Protein AF-A0A5C8DSC8-F1 (afdb_monomer_lite)

pLDDT: mean 81.97, std 7.5, range [51.56, 91.56]

Secondary structure (DSSP, 8-state):
-PPPTTSTTHHHHHHHHHHHHHHHHHHHHHHHHHHHHHHHHHHHHHHHHHHHHHHHHHHHHHHHHHHHT-HHHHHS-HHHHHHHHHHHHHHHHHHHHHHHHHHHHHHHTT-TTHHHHHHHHHHHHHHHHHHHHHHHHHHHHHHHT--S-HHHHHHHHHHHHHHHHHHHHTTTS----GGGHHHHHHHHHHH-

Structure (mmCIF, N/CA/C/O backbone):
data_AF-A0A5C8DSC8-F1
#
_entry.id   AF-A0A5C8DSC8-F1
#
loop_
_atom_site.group_PDB
_atom_site.id
_atom_site.type_symbol
_atom_site.label_atom_id
_atom_site.label_alt_id
_atom_site.label_comp_id
_atom_site.label_asym_id
_atom_site.label_entity_id
_atom_site.label_seq_id
_atom_site.pdbx_PDB_ins_code
_atom_site.Cartn_x
_atom_site.Cartn_y
_atom_site.Cartn_z
_atom_site.occupancy
_atom_site.B_iso_or_equiv
_atom_site.auth_seq_id
_atom_site.auth_comp_id
_atom_site.auth_asym_id
_atom_site.auth_atom_id
_atom_site.pdbx_PDB_model_num
ATOM 1 N N . MET A 1 1 ? -16.621 -29.099 -56.016 1.00 51.56 1 MET A N 1
ATOM 2 C CA . MET A 1 1 ? -17.802 -29.928 -56.337 1.00 51.56 1 MET A CA 1
ATOM 3 C C . MET A 1 1 ? -18.933 -29.463 -55.446 1.00 51.56 1 MET A C 1
ATOM 5 O O . MET A 1 1 ? -18.730 -29.406 -54.242 1.00 51.56 1 MET A O 1
ATOM 9 N N . ILE A 1 2 ? -20.057 -29.041 -56.023 1.00 56.62 2 ILE A N 1
ATOM 10 C CA . ILE A 1 2 ? -21.237 -28.632 -55.252 1.00 56.62 2 ILE A CA 1
ATOM 11 C C . ILE A 1 2 ? -21.986 -29.924 -54.892 1.00 56.62 2 ILE A C 1
ATOM 13 O O . ILE A 1 2 ? -22.312 -30.680 -55.809 1.00 56.62 2 ILE A O 1
ATOM 17 N N . PRO A 1 3 ? -22.192 -30.236 -53.605 1.00 58.56 3 PRO A N 1
ATOM 18 C CA . PRO A 1 3 ? -22.853 -31.473 -53.205 1.00 58.56 3 PRO A CA 1
ATOM 19 C C . PRO A 1 3 ? -24.330 -31.464 -53.632 1.00 58.56 3 PRO A C 1
ATOM 21 O O . PRO A 1 3 ? -25.005 -30.439 -53.544 1.00 58.56 3 PRO A O 1
ATOM 24 N N . ASN A 1 4 ? -24.813 -32.602 -54.143 1.00 66.75 4 ASN A N 1
ATOM 25 C CA . ASN A 1 4 ? -26.167 -32.752 -54.675 1.00 66.75 4 ASN A CA 1
ATOM 26 C C . ASN A 1 4 ? -27.189 -32.910 -53.524 1.00 66.75 4 ASN A C 1
ATOM 28 O O . ASN A 1 4 ? -27.129 -33.919 -52.817 1.00 66.75 4 ASN A O 1
ATOM 32 N N . PRO A 1 5 ? -28.143 -31.975 -53.348 1.00 65.06 5 PRO A N 1
ATOM 33 C CA . PRO A 1 5 ? -29.076 -31.970 -52.219 1.00 65.06 5 PRO A CA 1
ATOM 34 C C . PRO A 1 5 ? -30.130 -33.088 -52.254 1.00 65.06 5 PRO A C 1
ATOM 36 O O . PRO A 1 5 ? -30.857 -33.266 -51.283 1.00 65.06 5 PRO A O 1
ATOM 39 N N . THR A 1 6 ? -30.238 -33.853 -53.346 1.00 69.75 6 THR A N 1
ATOM 40 C CA . THR A 1 6 ? -31.199 -34.967 -53.455 1.00 69.75 6 THR A CA 1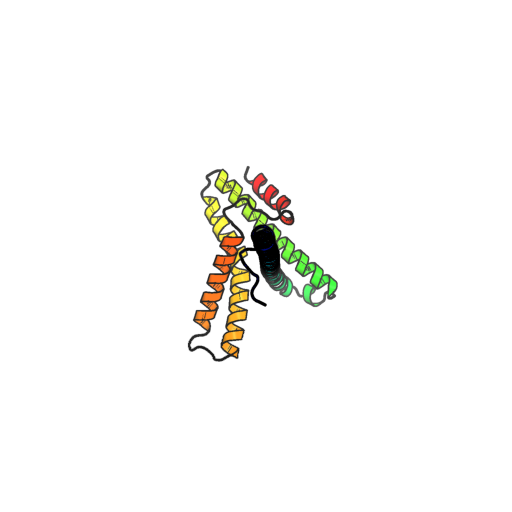
ATOM 41 C C . THR A 1 6 ? -30.668 -36.290 -52.899 1.00 69.75 6 THR A C 1
ATOM 43 O O . THR A 1 6 ? -31.359 -37.306 -52.973 1.00 69.75 6 THR A O 1
ATOM 46 N N . ARG A 1 7 ? -29.426 -36.323 -52.400 1.00 68.56 7 ARG A N 1
ATOM 47 C CA . ARG A 1 7 ? -28.817 -37.534 -51.844 1.00 68.56 7 ARG A CA 1
ATOM 48 C C . ARG A 1 7 ? -29.381 -37.769 -50.427 1.00 68.56 7 ARG A C 1
ATOM 50 O O . ARG A 1 7 ? -29.351 -36.848 -49.615 1.00 68.56 7 ARG A O 1
ATOM 57 N N . PRO A 1 8 ? -29.924 -38.956 -50.101 1.00 68.50 8 PRO A N 1
ATOM 58 C CA . PRO A 1 8 ? -30.586 -39.202 -48.813 1.00 68.50 8 PRO A CA 1
ATOM 59 C C . PRO A 1 8 ? -29.648 -39.111 -47.597 1.00 68.50 8 PRO A C 1
ATOM 61 O O . PRO A 1 8 ? -30.119 -38.981 -46.470 1.00 68.50 8 PRO A O 1
ATOM 64 N N . ASP A 1 9 ? -28.336 -39.160 -47.817 1.00 69.25 9 ASP A N 1
ATOM 65 C CA . ASP A 1 9 ? -27.275 -38.975 -46.825 1.00 69.25 9 ASP A CA 1
ATOM 66 C C . ASP A 1 9 ? -26.882 -37.499 -46.593 1.00 69.25 9 ASP A C 1
ATOM 68 O O . ASP A 1 9 ? -26.333 -37.167 -45.542 1.00 69.25 9 ASP A O 1
ATOM 72 N N . TYR A 1 10 ? -27.236 -36.602 -47.523 1.00 66.31 10 TYR A N 1
ATOM 73 C CA . TYR A 1 10 ? -26.860 -35.183 -47.519 1.00 66.31 10 TYR A CA 1
ATOM 74 C C . TYR A 1 10 ? -27.296 -34.445 -46.247 1.00 66.31 10 TYR A C 1
ATOM 76 O O . TYR A 1 10 ? -26.557 -33.617 -45.719 1.00 66.31 10 TYR A O 1
ATOM 84 N N . TYR A 1 11 ? -28.490 -34.748 -45.734 1.00 65.00 11 TYR A N 1
ATOM 85 C CA . TYR A 1 11 ? -29.024 -34.090 -44.541 1.00 65.00 11 TYR A CA 1
ATOM 86 C C . TYR A 1 11 ? -28.243 -34.452 -43.272 1.00 65.00 11 TYR A C 1
ATOM 88 O O . TYR A 1 11 ? -27.945 -33.565 -42.475 1.00 65.00 11 TYR A O 1
ATOM 96 N N . TRP A 1 12 ? -27.870 -35.723 -43.099 1.00 67.81 12 TRP A N 1
ATOM 97 C CA . TRP A 1 12 ? -27.138 -36.180 -41.910 1.00 67.81 12 TRP A CA 1
ATOM 98 C C . TRP A 1 12 ? -25.686 -35.716 -41.940 1.00 67.81 12 TRP A C 1
ATOM 100 O O . TRP A 1 12 ? -25.150 -35.326 -40.910 1.00 67.81 12 TRP A O 1
ATOM 110 N N . GLU A 1 13 ? -25.072 -35.705 -43.122 1.00 70.88 13 GLU A N 1
ATOM 111 C CA . GLU A 1 13 ? -23.696 -35.256 -43.319 1.00 70.88 13 GLU A CA 1
ATOM 112 C C . GLU A 1 13 ? -23.565 -33.745 -43.057 1.00 70.88 13 GLU A C 1
ATOM 114 O O . GLU A 1 13 ? -22.699 -33.310 -42.303 1.00 70.88 13 GLU A O 1
ATOM 119 N N . ASN A 1 14 ? -24.496 -32.931 -43.563 1.00 73.56 14 ASN A N 1
ATOM 120 C CA . ASN A 1 14 ? -24.485 -31.484 -43.332 1.00 73.56 14 ASN A CA 1
ATOM 121 C C . ASN A 1 14 ? -24.817 -31.122 -41.869 1.00 73.56 14 ASN A C 1
ATOM 123 O O . ASN A 1 14 ? -24.235 -30.198 -41.303 1.00 73.56 14 ASN A O 1
ATOM 127 N N . GLN A 1 15 ? -25.718 -31.874 -41.228 1.00 75.06 15 GLN A N 1
ATOM 128 C CA . GLN A 1 15 ? -26.028 -31.700 -39.809 1.00 75.06 15 GLN A CA 1
ATOM 129 C C . GLN A 1 15 ? -24.849 -32.102 -38.910 1.00 75.06 15 GLN A C 1
ATOM 131 O O . GLN A 1 15 ? -24.549 -31.389 -37.956 1.00 75.06 15 GLN A O 1
ATOM 136 N N . TYR A 1 16 ? -24.127 -33.167 -39.267 1.00 76.75 16 TYR A N 1
ATOM 137 C CA . TYR A 1 16 ? -22.900 -33.588 -38.593 1.00 76.75 16 TYR A CA 1
ATOM 138 C C . TYR A 1 16 ? -21.820 -32.495 -38.635 1.00 76.75 16 TYR A C 1
ATOM 140 O O . TYR A 1 16 ? -21.305 -32.109 -37.588 1.00 76.75 16 TYR A O 1
ATOM 148 N N . TYR A 1 17 ? -21.546 -31.914 -39.809 1.00 76.69 17 TYR A N 1
ATOM 149 C CA . TYR A 1 17 ? -20.572 -30.820 -39.936 1.00 76.69 17 TYR A CA 1
ATOM 150 C C . TYR A 1 17 ? -20.999 -29.543 -39.198 1.00 76.69 17 TYR A C 1
ATOM 152 O O . TYR A 1 17 ? -20.168 -28.863 -38.596 1.00 76.69 17 TYR A O 1
ATOM 160 N N . LEU A 1 18 ? -22.296 -29.216 -39.196 1.00 79.94 18 LEU A N 1
ATOM 161 C CA . LEU A 1 18 ? -22.826 -28.073 -38.445 1.00 79.94 18 LEU A CA 1
ATOM 162 C C . LEU A 1 18 ? -22.702 -28.262 -36.926 1.00 79.94 18 LEU A C 1
ATOM 164 O O . LEU A 1 18 ? -22.439 -27.291 -36.210 1.00 79.94 18 LEU A O 1
ATOM 168 N N . ASP A 1 19 ? -22.899 -29.482 -36.429 1.00 82.19 19 ASP A N 1
ATOM 169 C CA . ASP A 1 19 ? -22.775 -29.799 -35.008 1.00 82.19 19 ASP A CA 1
ATOM 170 C C . ASP A 1 19 ? -21.302 -29.884 -34.570 1.00 82.19 19 ASP A C 1
ATOM 172 O O . ASP A 1 19 ? -20.967 -29.376 -33.497 1.00 82.19 19 ASP A O 1
ATOM 176 N N . GLU A 1 20 ? -20.399 -30.395 -35.419 1.00 82.81 20 GLU A N 1
ATOM 177 C CA . GLU A 1 20 ? -18.945 -30.314 -35.207 1.00 82.81 20 GLU A CA 1
ATOM 178 C C . GLU A 1 20 ? -18.455 -28.860 -35.164 1.00 82.81 20 GLU A C 1
ATOM 180 O O . GLU A 1 20 ? -17.750 -28.477 -34.228 1.00 82.81 20 GLU A O 1
ATOM 185 N N . GLU A 1 21 ? -18.878 -28.002 -36.101 1.00 81.38 21 GLU A N 1
ATOM 186 C CA . GLU A 1 21 ? -18.506 -26.582 -36.089 1.00 81.38 21 GLU A CA 1
ATOM 187 C C . GLU A 1 21 ? -18.997 -25.859 -34.828 1.00 81.38 21 GLU A C 1
ATOM 189 O O . GLU A 1 21 ? -18.281 -25.026 -34.259 1.00 81.38 21 GLU A O 1
ATOM 194 N N . LYS A 1 22 ? -20.222 -26.148 -34.371 1.00 82.75 22 LYS A N 1
ATOM 195 C CA . LYS A 1 22 ? -20.749 -25.584 -33.119 1.00 82.75 22 LYS A CA 1
ATOM 196 C C . LYS A 1 22 ? -19.964 -26.091 -31.915 1.00 82.75 22 LYS A C 1
ATOM 198 O O . LYS A 1 22 ? -19.597 -25.281 -31.064 1.00 82.75 22 LYS A O 1
ATOM 203 N N . ALA A 1 23 ? -19.656 -27.387 -31.861 1.00 82.25 23 ALA A N 1
ATOM 204 C CA . ALA A 1 23 ? -18.853 -27.977 -30.797 1.00 82.25 23 ALA A CA 1
ATOM 205 C C . ALA A 1 23 ? -17.440 -27.370 -30.750 1.00 82.25 23 ALA A C 1
ATOM 207 O O . ALA A 1 23 ? -16.952 -27.026 -29.671 1.00 82.25 23 ALA A O 1
ATOM 208 N N . GLU A 1 24 ? -16.811 -27.141 -31.906 1.00 84.06 24 GLU A N 1
ATOM 209 C CA . GLU A 1 24 ? -15.526 -26.449 -31.998 1.00 84.06 24 GLU A CA 1
ATOM 210 C C . GLU A 1 24 ? -15.605 -24.991 -31.534 1.00 84.06 24 GLU A C 1
ATOM 212 O O . GLU A 1 24 ? -14.733 -24.532 -30.789 1.00 84.06 24 GLU A O 1
ATOM 217 N N . ARG A 1 25 ? -16.639 -24.241 -31.937 1.00 82.44 25 ARG A N 1
ATOM 218 C CA . ARG A 1 25 ? -16.833 -22.848 -31.494 1.00 82.44 25 ARG A CA 1
ATOM 219 C C . ARG A 1 25 ? -17.058 -22.774 -29.990 1.00 82.44 25 ARG A C 1
ATOM 221 O O . ARG A 1 25 ? -16.432 -21.950 -29.326 1.00 82.44 25 ARG A O 1
ATOM 228 N N . GLU A 1 26 ? -17.870 -23.666 -29.431 1.00 85.75 26 GLU A N 1
ATOM 229 C CA . GLU A 1 26 ? -18.068 -23.760 -27.987 1.00 85.75 26 GLU A CA 1
ATOM 230 C C . GLU A 1 26 ? -16.786 -24.142 -27.244 1.00 85.75 26 GLU A C 1
ATOM 232 O O . GLU A 1 26 ? -16.506 -23.588 -26.179 1.00 85.75 26 GLU A O 1
ATOM 237 N N . ALA A 1 27 ? -15.990 -25.068 -27.786 1.00 83.56 27 ALA A N 1
ATOM 238 C CA . ALA A 1 27 ? -14.705 -25.450 -27.211 1.00 83.56 27 ALA A CA 1
ATOM 239 C C . ALA A 1 27 ? -13.715 -24.274 -27.225 1.00 83.56 27 ALA A C 1
ATOM 241 O O . ALA A 1 27 ? -13.085 -23.992 -26.202 1.00 83.56 27 ALA A O 1
ATOM 242 N N . ARG A 1 28 ? -13.636 -23.525 -28.334 1.00 82.56 28 ARG A N 1
ATOM 243 C CA . ARG A 1 28 ? -12.819 -22.304 -28.450 1.00 82.56 28 ARG A CA 1
ATOM 244 C C . ARG A 1 28 ? -13.305 -21.200 -27.515 1.00 82.56 28 ARG A C 1
ATOM 246 O O . ARG A 1 28 ? -12.488 -20.549 -26.873 1.00 82.56 28 ARG A O 1
ATOM 253 N N . GLU A 1 29 ? -14.612 -21.003 -27.371 1.00 84.81 29 GLU A N 1
ATOM 254 C CA . GLU A 1 29 ? -15.162 -20.043 -26.412 1.00 84.81 29 GLU A CA 1
ATOM 255 C C . GLU A 1 29 ? -14.875 -20.431 -24.962 1.00 84.81 29 GLU A C 1
ATOM 257 O O . GLU A 1 29 ? -14.521 -19.570 -24.157 1.00 84.81 29 GLU A O 1
ATOM 262 N N . LYS A 1 30 ? -15.013 -21.714 -24.608 1.00 85.25 30 LYS A N 1
ATOM 263 C CA . LYS A 1 30 ? -14.676 -22.227 -23.272 1.00 85.25 30 LYS A CA 1
ATOM 264 C C . LYS A 1 30 ? -13.180 -22.056 -22.996 1.00 85.25 30 LYS A C 1
ATOM 266 O O . LYS A 1 30 ? -12.822 -21.586 -21.914 1.00 85.25 30 LYS A O 1
ATOM 271 N N . ALA A 1 31 ? -12.324 -22.336 -23.981 1.00 83.62 31 ALA A N 1
ATOM 272 C CA . ALA A 1 31 ? -10.887 -22.095 -23.903 1.00 83.62 31 ALA A CA 1
ATOM 273 C C . ALA A 1 31 ? -10.569 -20.599 -23.740 1.00 83.62 31 ALA A C 1
ATOM 275 O O . ALA A 1 31 ? -9.832 -20.243 -22.828 1.00 83.62 31 ALA A O 1
ATOM 276 N N . ASN A 1 32 ? -11.192 -19.713 -24.524 1.00 86.19 32 ASN A N 1
ATOM 277 C CA . ASN A 1 32 ? -11.008 -18.260 -24.435 1.00 86.19 32 ASN A CA 1
ATOM 278 C C . ASN A 1 32 ? -11.512 -17.676 -23.108 1.00 86.19 32 ASN A C 1
ATOM 280 O O . ASN A 1 32 ? -10.871 -16.807 -22.522 1.00 86.19 32 ASN A O 1
ATOM 284 N N . LYS A 1 33 ? -12.645 -18.162 -22.588 1.00 86.06 33 LYS A N 1
ATOM 285 C CA . LYS A 1 33 ? -13.164 -17.768 -21.268 1.00 86.06 33 LYS A CA 1
ATOM 286 C C . LYS A 1 33 ? -12.242 -18.259 -20.149 1.00 86.06 33 LYS A C 1
ATOM 288 O O . LYS A 1 33 ? -12.006 -17.528 -19.187 1.00 86.06 33 LYS A O 1
ATOM 293 N N . SER A 1 34 ? -11.691 -19.468 -20.274 1.00 82.00 34 SER A N 1
ATOM 294 C CA . SER A 1 34 ? -10.706 -20.010 -19.334 1.00 82.00 34 SER A CA 1
ATOM 295 C C . SER A 1 34 ? -9.396 -19.218 -19.371 1.00 82.00 34 SER A C 1
ATOM 297 O O . SER A 1 34 ? -8.948 -18.757 -18.321 1.00 82.00 34 SER A O 1
ATOM 299 N N . THR A 1 35 ? -8.818 -18.962 -20.546 1.00 85.56 35 THR A N 1
ATOM 300 C CA . THR A 1 35 ? -7.587 -18.171 -20.681 1.00 85.56 35 THR A CA 1
ATOM 301 C C . THR A 1 35 ? -7.788 -16.737 -20.203 1.00 85.56 35 THR A C 1
ATOM 303 O O . THR A 1 35 ? -6.968 -16.259 -19.426 1.00 85.56 35 THR A O 1
ATOM 306 N N . ALA A 1 36 ? -8.905 -16.082 -20.540 1.00 85.94 36 ALA A N 1
ATOM 307 C CA . ALA A 1 36 ? -9.249 -14.755 -20.023 1.00 85.94 36 ALA A CA 1
ATOM 308 C C . ALA A 1 36 ? -9.384 -14.739 -18.489 1.00 85.94 36 ALA A C 1
ATOM 310 O O . ALA A 1 36 ? -8.945 -13.804 -17.815 1.00 85.94 36 ALA A O 1
ATOM 311 N N . LYS A 1 37 ? -9.952 -15.794 -17.895 1.00 89.50 37 LYS A N 1
ATOM 312 C CA . LYS A 1 37 ? -10.017 -15.937 -16.435 1.00 89.50 37 LYS A CA 1
ATOM 313 C C . LYS A 1 37 ? -8.624 -16.102 -15.824 1.00 89.50 37 LYS A C 1
ATOM 315 O O . LYS A 1 37 ? -8.329 -15.477 -14.809 1.00 89.50 37 LYS A O 1
ATOM 320 N N . HIS A 1 38 ? -7.755 -16.903 -16.432 1.00 88.88 38 HIS A N 1
ATOM 321 C CA . HIS A 1 38 ? -6.393 -17.090 -15.937 1.00 88.88 38 HIS A CA 1
ATOM 322 C C . HIS A 1 38 ? -5.552 -15.817 -16.080 1.00 88.88 38 HIS A C 1
ATOM 324 O O . HIS A 1 38 ? -4.883 -15.427 -15.125 1.00 88.88 38 HIS A O 1
ATOM 330 N N . THR A 1 39 ? -5.625 -15.111 -17.209 1.00 89.62 39 THR A N 1
ATOM 331 C CA . THR A 1 39 ? -4.887 -13.854 -17.414 1.00 89.62 39 THR A CA 1
ATOM 332 C C . THR A 1 39 ? -5.349 -12.763 -16.452 1.00 89.62 39 THR A C 1
ATOM 334 O O . THR A 1 39 ? -4.518 -12.111 -15.821 1.00 89.62 39 THR A O 1
ATOM 337 N N . THR A 1 40 ? -6.659 -12.604 -16.252 1.00 89.94 40 THR A N 1
ATOM 338 C CA . THR A 1 40 ? -7.198 -11.643 -15.275 1.00 89.94 40 THR A CA 1
ATOM 339 C C . THR A 1 40 ? -6.802 -11.993 -13.839 1.00 89.94 40 THR A C 1
ATOM 341 O O . THR A 1 40 ? -6.462 -11.096 -13.060 1.00 89.94 40 THR A O 1
ATOM 344 N N . GLN A 1 41 ? -6.774 -13.279 -13.474 1.00 91.44 41 GLN A N 1
ATOM 345 C CA . GLN A 1 41 ? -6.275 -13.731 -12.172 1.00 91.44 41 GLN A CA 1
ATOM 346 C C . GLN A 1 41 ? -4.792 -13.396 -11.979 1.00 91.44 41 GLN A C 1
ATOM 348 O O . GLN A 1 41 ? -4.437 -12.810 -10.954 1.00 91.44 41 GLN A O 1
ATOM 353 N N . TRP A 1 42 ? -3.944 -13.706 -12.963 1.00 90.75 42 TRP A N 1
ATOM 354 C CA . TRP A 1 42 ? -2.514 -13.394 -12.929 1.00 90.75 42 TRP A CA 1
ATOM 355 C C . TRP A 1 42 ? -2.254 -11.895 -12.806 1.00 90.75 42 TRP A C 1
ATOM 357 O O . TRP A 1 42 ? -1.503 -11.475 -11.926 1.00 90.75 42 TRP A O 1
ATOM 367 N N . LEU A 1 43 ? -2.939 -11.079 -13.609 1.00 91.56 43 LEU A N 1
ATOM 368 C CA . LEU A 1 43 ? -2.832 -9.623 -13.546 1.00 91.56 43 LEU A CA 1
ATOM 369 C C . LEU A 1 43 ? -3.251 -9.089 -12.170 1.00 91.56 43 LEU A C 1
ATOM 371 O O . LEU A 1 43 ? -2.580 -8.239 -11.588 1.00 91.56 43 LEU A O 1
ATOM 375 N N . THR A 1 44 ? -4.333 -9.630 -11.606 1.00 88.00 44 THR A N 1
ATOM 376 C CA . THR A 1 44 ? -4.809 -9.241 -10.274 1.00 88.00 44 THR A CA 1
ATOM 377 C C . THR A 1 44 ? -3.806 -9.611 -9.179 1.00 88.00 44 THR A C 1
ATOM 379 O O . THR A 1 44 ? -3.615 -8.843 -8.235 1.00 88.00 44 THR A O 1
ATOM 382 N N . LEU A 1 45 ? -3.171 -10.783 -9.270 1.00 88.69 45 LEU A N 1
ATOM 383 C CA . LEU A 1 45 ? -2.132 -11.209 -8.330 1.00 88.69 45 LEU A CA 1
ATOM 384 C C . LEU A 1 45 ? -0.888 -10.327 -8.436 1.00 88.69 45 LEU A C 1
ATOM 386 O O . LEU A 1 45 ? -0.383 -9.874 -7.411 1.00 88.69 45 LEU A O 1
ATOM 390 N N . LEU A 1 46 ? -0.449 -10.025 -9.656 1.00 90.50 46 LEU A N 1
ATOM 391 C CA . LEU A 1 46 ? 0.689 -9.151 -9.913 1.00 90.50 46 LEU A CA 1
ATOM 392 C C . LEU A 1 46 ? 0.446 -7.747 -9.348 1.00 90.50 46 LEU A C 1
ATOM 394 O O . LEU A 1 46 ? 1.279 -7.233 -8.607 1.00 90.50 46 LEU A O 1
ATOM 398 N N . LEU A 1 47 ? -0.731 -7.163 -9.592 1.00 86.31 47 LEU A N 1
ATOM 399 C CA . LEU A 1 47 ? -1.107 -5.868 -9.018 1.00 86.31 47 LEU A CA 1
ATOM 400 C C . LEU A 1 47 ? -1.135 -5.891 -7.483 1.00 86.31 47 LEU A C 1
ATOM 402 O O . LEU A 1 47 ? -0.697 -4.935 -6.845 1.00 86.31 47 LEU A O 1
ATOM 406 N N . LYS A 1 48 ? -1.616 -6.979 -6.868 1.00 84.50 48 LYS A N 1
ATOM 407 C CA . LYS A 1 48 ? -1.591 -7.141 -5.403 1.00 84.50 48 LYS A CA 1
ATOM 408 C C . LYS A 1 48 ? -0.167 -7.245 -4.859 1.00 84.50 48 LYS A C 1
ATOM 410 O O . LYS A 1 48 ? 0.109 -6.659 -3.815 1.00 84.50 48 LYS A O 1
ATOM 415 N N . LEU A 1 49 ? 0.716 -7.969 -5.546 1.00 87.38 49 LEU A N 1
ATOM 416 C CA . LEU A 1 49 ? 2.125 -8.096 -5.173 1.00 87.38 49 LEU A CA 1
ATOM 417 C C . LEU A 1 49 ? 2.848 -6.755 -5.283 1.00 87.38 49 LEU A C 1
ATOM 419 O O . LEU A 1 49 ? 3.497 -6.350 -4.324 1.00 87.38 49 LEU A O 1
ATOM 423 N N . LEU A 1 50 ? 2.673 -6.037 -6.396 1.00 86.75 50 LEU A N 1
ATOM 424 C CA . LEU A 1 50 ? 3.240 -4.701 -6.582 1.00 86.75 50 LEU A CA 1
ATOM 425 C C . LEU A 1 50 ? 2.745 -3.728 -5.515 1.00 86.75 50 LEU A C 1
ATOM 427 O O . LEU A 1 50 ? 3.543 -3.010 -4.924 1.00 86.75 50 LEU A O 1
ATOM 431 N N . PHE A 1 51 ? 1.447 -3.741 -5.215 1.00 85.06 51 PHE A N 1
ATOM 432 C CA . PHE A 1 51 ? 0.888 -2.901 -4.161 1.00 85.06 51 PHE A CA 1
ATOM 433 C C . PHE A 1 51 ? 1.441 -3.264 -2.773 1.00 85.06 51 PHE A C 1
ATOM 435 O O . PHE A 1 51 ? 1.777 -2.380 -1.987 1.00 85.06 51 PHE A O 1
ATOM 442 N N . GLY A 1 52 ? 1.576 -4.558 -2.469 1.00 83.88 52 GLY A N 1
ATOM 443 C CA . GLY A 1 52 ? 2.186 -5.026 -1.224 1.00 83.88 52 GLY A CA 1
ATOM 444 C C . GLY A 1 52 ? 3.652 -4.608 -1.098 1.00 83.88 52 GLY A C 1
ATOM 445 O O . GLY A 1 52 ? 4.053 -4.099 -0.053 1.00 83.88 52 GLY A O 1
ATOM 446 N N . ALA A 1 53 ? 4.429 -4.758 -2.173 1.00 85.81 53 ALA A N 1
ATOM 447 C CA . ALA A 1 53 ? 5.815 -4.310 -2.239 1.00 85.81 53 ALA A CA 1
ATOM 448 C C . ALA A 1 53 ?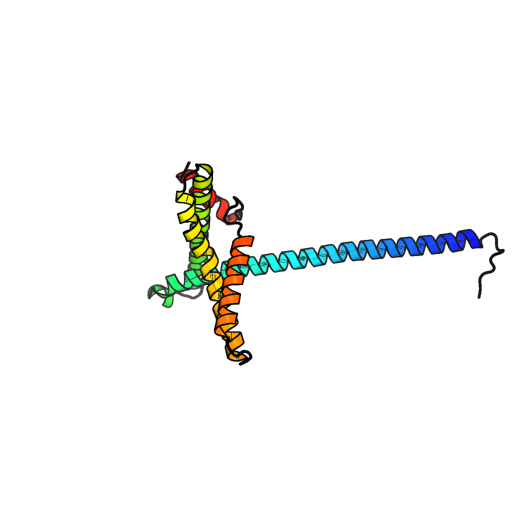 5.912 -2.791 -2.066 1.00 85.81 53 ALA A C 1
ATOM 450 O O . ALA A 1 53 ? 6.706 -2.322 -1.260 1.00 85.81 53 ALA A O 1
ATOM 451 N N . PHE A 1 54 ? 5.052 -2.025 -2.737 1.00 85.62 54 PHE A N 1
ATOM 452 C CA . PHE A 1 54 ? 4.988 -0.573 -2.610 1.00 85.62 54 PHE A CA 1
ATOM 453 C C . PHE A 1 54 ? 4.737 -0.131 -1.156 1.00 85.62 54 PHE A C 1
ATOM 455 O O . PHE A 1 54 ? 5.494 0.673 -0.609 1.00 85.62 54 PHE A O 1
ATOM 462 N N . LEU A 1 55 ? 3.764 -0.732 -0.465 1.00 83.88 55 LEU A N 1
ATOM 463 C CA . LEU A 1 55 ? 3.551 -0.461 0.961 1.00 83.88 55 LEU A CA 1
ATOM 464 C C . LEU A 1 55 ? 4.768 -0.840 1.813 1.00 83.88 55 LEU A C 1
ATOM 466 O O . LEU A 1 55 ? 5.165 -0.080 2.698 1.00 83.88 55 LEU A O 1
ATOM 470 N N . TRP A 1 56 ? 5.405 -1.974 1.525 1.00 84.62 56 TRP A N 1
ATOM 471 C CA . TRP A 1 56 ? 6.596 -2.405 2.251 1.00 84.62 56 TRP A CA 1
ATOM 472 C C . TRP A 1 56 ? 7.777 -1.448 2.061 1.00 84.62 56 TRP A C 1
ATOM 474 O O . TRP A 1 56 ? 8.449 -1.102 3.032 1.00 84.62 56 TRP A O 1
ATOM 484 N N . THR A 1 57 ? 7.991 -0.956 0.837 1.00 85.06 57 THR A N 1
ATOM 485 C CA . THR A 1 57 ? 9.042 0.029 0.542 1.00 85.06 57 THR A CA 1
ATOM 486 C C . THR A 1 57 ? 8.840 1.323 1.317 1.00 85.06 57 THR A C 1
ATOM 488 O O . THR A 1 57 ? 9.809 1.882 1.823 1.00 85.06 57 THR A O 1
ATOM 491 N N . SER A 1 58 ? 7.592 1.755 1.510 1.00 84.44 58 SER A N 1
ATOM 492 C CA . SER A 1 58 ? 7.298 2.944 2.310 1.00 84.44 58 SER A CA 1
ATOM 493 C C . SER A 1 58 ? 7.655 2.751 3.795 1.00 84.44 58 SER A C 1
ATOM 495 O O . SER A 1 58 ? 8.255 3.633 4.406 1.00 84.44 58 SER A O 1
ATOM 497 N N . GLY A 1 59 ? 7.401 1.561 4.359 1.00 84.88 59 GLY A N 1
ATOM 498 C CA . GLY A 1 59 ? 7.828 1.208 5.717 1.00 84.88 59 GLY A CA 1
ATOM 499 C C . GLY A 1 59 ? 9.349 1.106 5.863 1.00 84.88 59 GLY A C 1
ATOM 500 O O . GLY A 1 59 ? 9.904 1.568 6.860 1.00 84.88 59 GLY A O 1
ATOM 501 N N . LEU A 1 60 ? 10.036 0.555 4.856 1.00 88.06 60 LEU A N 1
ATOM 502 C CA . LEU A 1 60 ? 11.503 0.514 4.804 1.00 88.06 60 LEU A CA 1
ATOM 503 C C . LEU A 1 60 ? 12.113 1.915 4.740 1.00 88.06 60 LEU A C 1
ATOM 505 O O . LEU A 1 60 ? 13.118 2.166 5.399 1.00 88.06 60 LEU A O 1
ATOM 509 N N . LEU A 1 61 ? 11.500 2.828 3.988 1.00 86.81 61 LEU A N 1
ATOM 510 C CA . LEU A 1 61 ? 11.954 4.210 3.873 1.00 86.81 61 LEU A CA 1
ATOM 511 C C . LEU A 1 61 ? 11.902 4.927 5.229 1.00 86.81 61 LEU A C 1
ATOM 513 O O . LEU A 1 61 ? 12.862 5.581 5.625 1.00 86.81 61 LEU A O 1
ATOM 517 N N . ILE A 1 62 ? 10.808 4.760 5.975 1.00 85.94 62 ILE A N 1
ATOM 518 C CA . ILE A 1 62 ? 10.660 5.332 7.321 1.00 85.94 62 ILE A CA 1
ATOM 519 C C . ILE A 1 62 ? 11.682 4.729 8.278 1.00 85.94 62 ILE A C 1
ATOM 521 O O . ILE A 1 62 ? 12.348 5.465 9.003 1.00 85.94 62 ILE A O 1
ATOM 525 N N . ALA A 1 63 ? 11.841 3.401 8.257 1.00 86.56 63 ALA A N 1
ATOM 526 C CA . ALA A 1 63 ? 12.857 2.730 9.056 1.00 86.56 63 ALA A CA 1
ATOM 527 C C . ALA A 1 63 ? 14.250 3.289 8.733 1.00 86.56 63 ALA A C 1
ATOM 529 O O . ALA A 1 63 ? 14.999 3.636 9.639 1.00 86.56 63 ALA A O 1
ATOM 530 N N . TYR A 1 64 ? 14.570 3.475 7.453 1.00 87.00 64 TYR A N 1
ATOM 531 C CA . TYR A 1 64 ? 15.823 4.087 7.034 1.00 87.00 64 TYR A CA 1
ATOM 532 C C . TYR A 1 64 ? 15.992 5.511 7.568 1.00 87.00 64 TYR A C 1
ATOM 534 O O . TYR A 1 64 ? 17.051 5.818 8.106 1.00 87.00 64 TYR A O 1
ATOM 542 N N . PHE A 1 65 ? 14.971 6.370 7.489 1.00 85.75 65 PHE A N 1
ATOM 543 C CA . PHE A 1 65 ? 15.055 7.735 8.018 1.00 85.75 65 PHE A CA 1
ATOM 544 C C . PHE A 1 65 ? 15.289 7.776 9.531 1.00 85.75 65 PHE A C 1
ATOM 546 O O . PHE A 1 65 ? 16.106 8.570 9.991 1.00 85.75 65 PHE A O 1
ATOM 553 N N . ILE A 1 66 ? 14.627 6.901 10.291 1.00 84.62 66 ILE A N 1
ATOM 554 C CA . ILE A 1 66 ? 14.820 6.793 11.744 1.00 84.62 66 ILE A CA 1
ATOM 555 C C . ILE A 1 66 ? 16.244 6.311 12.057 1.00 84.62 66 ILE A C 1
ATOM 557 O O . ILE A 1 66 ? 16.925 6.874 12.911 1.00 84.62 66 ILE A O 1
ATOM 561 N N . LEU A 1 67 ? 16.715 5.280 11.352 1.00 82.88 67 LEU A N 1
ATOM 562 C CA . LEU A 1 67 ? 18.000 4.632 11.623 1.00 82.88 67 LEU A CA 1
ATOM 563 C C . LEU A 1 67 ? 19.200 5.460 11.135 1.00 82.88 67 LEU A C 1
ATOM 565 O O . LEU A 1 67 ? 20.248 5.449 11.784 1.00 82.88 67 LEU A O 1
ATOM 569 N N . LYS A 1 68 ? 19.056 6.211 10.033 1.00 81.19 68 LYS A N 1
ATOM 570 C CA . LYS A 1 68 ? 20.112 7.055 9.442 1.00 81.19 68 LYS A CA 1
ATOM 571 C C . LYS A 1 68 ? 20.630 8.116 10.416 1.00 81.19 68 LYS A C 1
ATOM 573 O O . LYS A 1 68 ? 21.790 8.498 10.320 1.00 81.19 68 LYS A O 1
ATOM 578 N N . GLY A 1 69 ? 19.799 8.569 11.357 1.00 74.56 69 GLY A N 1
ATOM 579 C CA . GLY A 1 69 ? 20.197 9.527 12.393 1.00 74.56 69 GLY A CA 1
ATOM 580 C C . GLY A 1 69 ? 21.156 8.963 13.449 1.00 74.56 69 GLY A C 1
ATOM 581 O O . GLY A 1 69 ? 21.696 9.727 14.242 1.00 74.56 69 GLY A O 1
ATOM 582 N N . SER A 1 70 ? 21.388 7.647 13.476 1.00 77.00 70 SER A N 1
ATOM 583 C CA . SER A 1 70 ? 22.293 7.017 14.439 1.00 77.00 70 SER A CA 1
ATOM 584 C C . SER A 1 70 ? 23.681 6.774 13.836 1.00 77.00 70 SER A C 1
ATOM 586 O O . SER A 1 70 ? 23.828 6.071 12.835 1.00 77.00 70 SER A O 1
ATOM 588 N N . ASN A 1 71 ? 24.727 7.307 14.480 1.00 68.50 71 ASN A N 1
ATOM 589 C CA . ASN A 1 71 ? 26.124 7.082 14.073 1.00 68.50 71 ASN A CA 1
ATOM 590 C C . ASN A 1 71 ? 26.486 5.587 14.043 1.00 68.50 71 ASN A C 1
ATOM 592 O O . ASN A 1 71 ? 27.254 5.143 13.189 1.00 68.50 71 ASN A O 1
ATOM 596 N N . SER A 1 72 ? 25.865 4.793 14.920 1.00 70.38 72 SER A N 1
ATOM 597 C CA . SER A 1 72 ? 26.036 3.343 14.968 1.00 70.38 72 SER A CA 1
ATOM 598 C C . SER A 1 72 ? 25.545 2.651 13.695 1.00 70.38 72 SER A C 1
ATOM 600 O O . SER A 1 72 ? 26.173 1.696 13.257 1.00 70.38 72 SER A O 1
ATOM 602 N N . PHE A 1 73 ? 24.479 3.134 13.043 1.00 74.19 73 PHE A N 1
ATOM 603 C CA . PHE A 1 73 ? 23.940 2.495 11.837 1.00 74.19 73 PHE A CA 1
ATOM 604 C C . PHE A 1 73 ? 24.899 2.570 10.646 1.00 74.19 73 PHE A C 1
ATOM 606 O O . PHE A 1 73 ? 24.947 1.639 9.846 1.00 74.19 73 PHE A O 1
ATOM 613 N N . VAL A 1 74 ? 25.704 3.631 10.534 1.00 72.88 74 VAL A N 1
ATOM 614 C CA . VAL A 1 74 ? 26.658 3.811 9.425 1.00 72.88 74 VAL A CA 1
ATOM 615 C C . VAL A 1 74 ? 27.803 2.799 9.498 1.00 72.88 74 VAL A C 1
ATOM 617 O O . VAL A 1 74 ? 28.245 2.304 8.459 1.00 72.88 74 VAL A O 1
ATOM 620 N N . GLN A 1 75 ? 28.230 2.434 10.706 1.00 77.88 75 GLN A N 1
ATOM 621 C CA . GLN A 1 75 ? 29.382 1.559 10.941 1.00 77.88 75 GLN A CA 1
ATOM 622 C C . GLN A 1 75 ? 29.050 0.060 10.861 1.00 77.88 75 GLN A C 1
ATOM 624 O O . GLN A 1 75 ? 29.957 -0.762 10.767 1.00 77.88 75 GLN A O 1
ATOM 629 N N . LEU A 1 76 ? 27.765 -0.315 10.855 1.00 84.38 76 LEU A N 1
ATOM 630 C CA . LEU A 1 76 ? 27.363 -1.722 10.807 1.00 84.38 76 LEU A CA 1
ATOM 631 C C . LEU A 1 76 ? 27.676 -2.386 9.447 1.00 84.38 76 LEU A C 1
ATOM 633 O O . LEU A 1 76 ? 27.568 -1.744 8.391 1.00 84.38 76 LEU A O 1
ATOM 637 N N . PRO A 1 77 ? 27.985 -3.695 9.439 1.00 87.38 77 PRO A N 1
ATOM 638 C CA . PRO A 1 77 ? 28.088 -4.483 8.218 1.00 87.38 77 PRO A CA 1
ATOM 639 C C . PRO A 1 77 ? 26.745 -4.545 7.473 1.00 87.38 77 PRO A C 1
ATOM 641 O O . PRO A 1 77 ? 25.666 -4.456 8.066 1.00 87.38 77 PRO A O 1
ATOM 644 N N . ILE A 1 78 ? 26.810 -4.729 6.150 1.00 87.44 78 ILE A N 1
ATOM 645 C CA . ILE A 1 78 ? 25.657 -4.631 5.236 1.00 87.44 78 ILE A CA 1
ATOM 646 C C . ILE A 1 78 ? 24.480 -5.530 5.657 1.00 87.44 78 ILE A C 1
ATOM 648 O O . ILE A 1 78 ? 23.336 -5.086 5.671 1.00 87.44 78 ILE A O 1
ATOM 652 N N . TRP A 1 79 ? 24.755 -6.764 6.089 1.00 87.62 79 TRP A N 1
ATOM 653 C CA . TRP A 1 79 ? 23.728 -7.723 6.502 1.00 87.62 79 TRP A CA 1
ATOM 654 C C . TRP A 1 79 ? 22.992 -7.292 7.769 1.00 87.62 79 TRP A C 1
ATOM 656 O O . TRP A 1 79 ? 21.773 -7.430 7.851 1.00 87.62 79 TRP A O 1
ATOM 666 N N . GLN A 1 80 ? 23.710 -6.705 8.730 1.00 86.62 80 GLN A N 1
ATOM 667 C CA . GLN A 1 80 ? 23.099 -6.171 9.945 1.00 86.62 80 GLN A CA 1
ATOM 668 C C . GLN A 1 80 ? 22.262 -4.929 9.633 1.00 86.62 80 GLN A C 1
ATOM 670 O O . GLN A 1 80 ? 21.164 -4.804 10.164 1.00 86.62 80 GLN A O 1
ATOM 675 N N . LYS A 1 81 ? 22.707 -4.063 8.710 1.00 86.12 81 LYS A N 1
ATOM 676 C CA . LYS A 1 81 ? 21.908 -2.922 8.225 1.00 86.12 81 LYS A CA 1
ATOM 677 C C . LYS A 1 81 ? 20.596 -3.376 7.592 1.00 86.12 81 LYS A C 1
ATOM 679 O O . LYS A 1 81 ? 19.543 -2.839 7.924 1.00 86.12 81 LYS A O 1
ATOM 684 N N . VAL A 1 82 ? 20.650 -4.377 6.711 1.00 87.56 82 VAL A N 1
ATOM 685 C CA . VAL A 1 82 ? 19.458 -4.942 6.058 1.00 87.56 82 VAL A CA 1
ATOM 686 C C . VAL A 1 82 ? 18.513 -5.558 7.091 1.00 87.56 82 VAL A C 1
ATOM 688 O O . VAL A 1 82 ? 17.317 -5.273 7.063 1.00 87.56 82 VAL A O 1
ATOM 691 N N . ALA A 1 83 ? 19.034 -6.336 8.044 1.00 88.31 83 ALA A N 1
ATOM 692 C CA . ALA A 1 83 ? 18.227 -6.909 9.118 1.00 88.31 83 ALA A CA 1
ATOM 693 C C . ALA A 1 83 ? 17.566 -5.825 9.990 1.00 88.31 83 ALA A C 1
ATOM 695 O O . ALA A 1 83 ? 16.377 -5.928 10.287 1.00 88.31 83 ALA A O 1
ATOM 696 N N . LEU A 1 84 ? 18.297 -4.759 10.341 1.00 87.44 84 LEU A N 1
ATOM 697 C CA . LEU A 1 84 ? 17.772 -3.636 11.123 1.00 87.44 84 LEU A CA 1
ATOM 698 C C . LEU A 1 84 ? 16.680 -2.875 10.359 1.00 87.44 84 LEU A C 1
ATOM 700 O O . LEU A 1 84 ? 15.667 -2.508 10.947 1.00 87.44 84 LEU A O 1
ATOM 704 N N . LEU A 1 85 ? 16.855 -2.678 9.049 1.00 89.06 85 LEU A N 1
ATOM 705 C CA . LEU A 1 85 ? 15.864 -2.035 8.183 1.00 89.06 85 LEU A CA 1
ATOM 706 C C . LEU A 1 85 ? 14.580 -2.856 8.080 1.00 89.06 85 LEU A C 1
ATOM 708 O O . LEU A 1 85 ? 13.491 -2.317 8.271 1.00 89.06 85 LEU A O 1
ATOM 712 N N . ILE A 1 86 ? 14.699 -4.160 7.817 1.00 88.94 86 ILE A N 1
ATOM 713 C CA . ILE A 1 86 ? 13.548 -5.067 7.737 1.00 88.94 86 ILE A CA 1
ATOM 714 C C . ILE A 1 86 ? 12.843 -5.143 9.095 1.00 88.94 86 ILE A C 1
ATOM 716 O O . ILE A 1 86 ? 11.618 -5.038 9.155 1.00 88.94 86 ILE A O 1
ATOM 720 N N . GLY A 1 87 ? 13.603 -5.269 10.186 1.00 88.38 87 GLY A N 1
ATOM 721 C CA . GLY A 1 87 ? 13.072 -5.271 11.547 1.00 88.38 87 GLY A CA 1
ATOM 722 C C . GLY A 1 87 ? 12.358 -3.965 11.894 1.00 88.38 87 GLY A C 1
ATOM 723 O O . GLY A 1 87 ? 11.236 -3.993 12.393 1.00 88.38 87 GLY A O 1
ATOM 724 N N . GLY A 1 88 ? 12.954 -2.820 11.560 1.00 86.50 88 GLY A N 1
ATOM 725 C CA . GLY A 1 88 ? 12.356 -1.501 11.762 1.00 86.50 88 GLY A CA 1
ATOM 726 C C . GLY A 1 88 ? 11.068 -1.313 10.962 1.00 86.50 88 GLY A C 1
ATOM 727 O O . GLY A 1 88 ? 10.058 -0.878 11.513 1.00 86.50 88 GLY A O 1
ATOM 728 N N . ALA A 1 89 ? 11.058 -1.713 9.689 1.00 89.12 89 ALA A N 1
ATOM 729 C CA . ALA A 1 89 ? 9.863 -1.664 8.849 1.00 89.12 89 ALA A CA 1
ATOM 730 C C . ALA A 1 89 ? 8.757 -2.581 9.384 1.00 89.12 89 ALA A C 1
ATOM 732 O O . ALA A 1 89 ? 7.580 -2.208 9.391 1.00 89.12 89 ALA A O 1
ATOM 733 N N . TYR A 1 90 ? 9.122 -3.770 9.869 1.00 89.25 90 TYR A N 1
ATOM 734 C CA . TYR A 1 90 ? 8.185 -4.676 10.518 1.00 89.25 90 TYR A CA 1
ATOM 735 C C . TYR A 1 90 ? 7.599 -4.047 11.785 1.00 89.25 90 TYR A C 1
ATOM 737 O O . TYR A 1 90 ? 6.378 -3.995 11.911 1.00 89.25 90 TYR A O 1
ATOM 745 N N . LEU A 1 91 ? 8.429 -3.504 12.681 1.00 89.00 91 LEU A N 1
ATOM 746 C CA . LEU A 1 91 ? 7.981 -2.830 13.906 1.00 89.00 91 LEU A CA 1
ATOM 747 C C . LEU A 1 91 ? 7.072 -1.634 13.613 1.00 89.00 91 LEU A C 1
ATOM 749 O O . LEU A 1 91 ? 6.044 -1.470 14.265 1.00 89.00 91 LEU A O 1
ATOM 753 N N . PHE A 1 92 ? 7.392 -0.839 12.594 1.00 88.38 92 PHE A N 1
ATOM 754 C CA . PHE A 1 92 ? 6.544 0.267 12.166 1.00 88.38 92 PHE A CA 1
ATOM 755 C C . PHE A 1 92 ? 5.154 -0.217 11.721 1.00 88.38 92 PHE A C 1
ATOM 757 O O . PHE A 1 92 ? 4.130 0.290 12.184 1.00 88.38 92 PHE A O 1
ATOM 764 N N . ASN A 1 93 ? 5.099 -1.269 10.897 1.00 86.62 93 ASN A N 1
ATOM 765 C CA . ASN A 1 93 ? 3.832 -1.899 10.520 1.00 86.62 93 ASN A CA 1
ATOM 766 C C . ASN A 1 93 ? 3.097 -2.483 11.737 1.00 86.62 93 ASN A C 1
ATOM 768 O O . ASN A 1 93 ? 1.874 -2.377 11.829 1.00 86.62 93 ASN A O 1
ATOM 772 N N . CYS A 1 94 ? 3.821 -3.056 12.699 1.00 88.44 94 CYS A N 1
ATOM 773 C CA . CYS A 1 94 ? 3.239 -3.545 13.946 1.00 88.44 94 CYS A CA 1
ATOM 774 C C . CYS A 1 94 ? 2.522 -2.418 14.701 1.00 88.44 94 CYS A C 1
ATOM 776 O O . CYS A 1 94 ? 1.361 -2.587 15.067 1.00 88.44 94 CYS A O 1
ATOM 778 N N . VAL A 1 95 ? 3.158 -1.254 14.867 1.00 89.38 95 VAL A N 1
ATOM 779 C CA . VAL A 1 95 ? 2.547 -0.081 15.518 1.00 89.38 95 VAL A CA 1
ATOM 780 C C . VAL A 1 95 ? 1.281 0.367 14.782 1.00 89.38 95 VAL A C 1
ATOM 782 O O . VAL A 1 95 ? 0.245 0.578 15.410 1.00 89.38 95 VAL A O 1
ATOM 785 N N . ILE A 1 96 ? 1.319 0.429 13.452 1.00 89.19 96 ILE A N 1
ATOM 786 C CA . ILE A 1 96 ? 0.151 0.757 12.621 1.00 89.19 96 ILE A CA 1
ATOM 787 C C . ILE A 1 96 ? -1.019 -0.207 12.876 1.00 89.19 96 ILE A C 1
ATOM 789 O O . ILE A 1 96 ? -2.156 0.209 13.119 1.00 89.19 96 ILE A O 1
ATOM 793 N N . PHE A 1 97 ? -0.769 -1.518 12.828 1.00 87.88 97 PHE A N 1
ATOM 794 C CA . PHE A 1 97 ? -1.825 -2.515 13.014 1.00 87.88 97 PHE A CA 1
ATOM 795 C C . PHE A 1 97 ? -2.306 -2.604 14.464 1.00 87.88 97 PHE A C 1
ATOM 797 O O . PHE A 1 97 ? -3.478 -2.911 14.698 1.00 87.88 97 PHE A O 1
ATOM 804 N N . PHE A 1 98 ? -1.444 -2.278 15.425 1.00 88.06 98 PHE A N 1
ATOM 805 C CA . PHE A 1 98 ? -1.806 -2.128 16.828 1.00 88.06 98 PHE A CA 1
ATOM 806 C C . PHE A 1 98 ? -2.790 -0.972 17.025 1.00 88.06 98 PHE A C 1
ATOM 808 O O . PHE A 1 98 ? -3.879 -1.174 17.567 1.00 88.06 98 PHE A O 1
ATOM 815 N N . LEU A 1 99 ? -2.459 0.213 16.496 1.00 87.69 99 LEU A N 1
ATOM 816 C CA . LEU A 1 99 ? -3.3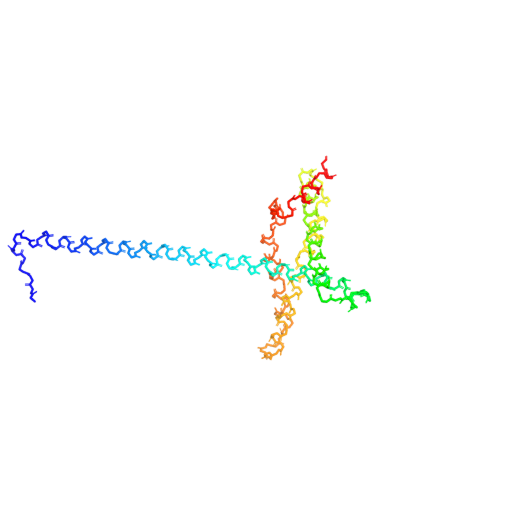31 1.391 16.515 1.00 87.69 99 LEU A CA 1
ATOM 817 C C . LEU A 1 99 ? -4.654 1.116 15.795 1.00 87.69 99 LEU A C 1
ATOM 819 O O . LEU A 1 99 ? -5.716 1.487 16.295 1.00 87.69 99 LEU A O 1
ATOM 823 N N . LYS A 1 100 ? -4.616 0.393 14.666 1.00 87.31 100 LYS A N 1
ATOM 824 C CA . LYS A 1 100 ? -5.829 -0.072 13.975 1.00 87.31 100 LYS A CA 1
ATOM 825 C C . LYS A 1 100 ? -6.701 -0.943 14.890 1.00 87.31 100 LYS A C 1
ATOM 827 O O . LYS A 1 100 ? -7.919 -0.776 14.891 1.00 87.31 100 LYS A O 1
ATOM 832 N N . GLY A 1 101 ? -6.102 -1.846 15.668 1.00 84.50 101 GLY A N 1
ATOM 833 C CA . GLY A 1 101 ? -6.805 -2.690 16.642 1.00 84.50 101 GLY A CA 1
ATOM 834 C C . GLY A 1 101 ? -7.502 -1.887 17.737 1.00 84.50 101 GLY A C 1
ATOM 835 O O . GLY A 1 101 ? -8.694 -2.085 17.981 1.00 84.50 101 GLY A O 1
ATOM 836 N N . ILE A 1 102 ? -6.786 -0.932 18.334 1.00 87.12 102 ILE A N 1
ATOM 837 C CA . ILE A 1 102 ? -7.327 -0.014 19.349 1.00 87.12 102 ILE A CA 1
ATOM 838 C C . ILE A 1 102 ? -8.487 0.802 18.768 1.00 87.12 102 ILE A C 1
ATOM 840 O O . ILE A 1 102 ? -9.556 0.885 19.368 1.00 87.12 102 ILE A O 1
ATOM 844 N N . MET A 1 103 ? -8.305 1.369 17.574 1.00 87.56 103 MET A N 1
ATOM 845 C CA . MET A 1 103 ? -9.318 2.174 16.891 1.00 87.56 103 MET A CA 1
ATOM 846 C C . MET A 1 103 ? -10.605 1.380 16.634 1.00 87.56 103 MET A C 1
ATOM 848 O O . MET A 1 103 ? -11.695 1.876 16.915 1.00 87.56 103 MET A O 1
ATOM 852 N N . VAL A 1 104 ? -10.498 0.147 16.124 1.00 86.38 104 VAL A N 1
ATOM 853 C CA . VAL A 1 104 ? -11.669 -0.711 15.881 1.00 86.38 104 VAL A CA 1
ATOM 854 C C . VAL A 1 104 ? -12.377 -1.048 17.193 1.00 86.38 104 VAL A C 1
ATOM 856 O O . VAL A 1 104 ? -13.602 -0.975 17.248 1.00 86.38 104 VAL A O 1
ATOM 859 N N . ALA A 1 105 ? -11.635 -1.360 18.258 1.00 85.12 105 ALA A N 1
ATOM 860 C CA . ALA A 1 105 ? -12.230 -1.641 19.561 1.00 85.12 105 ALA A CA 1
ATOM 861 C C . ALA A 1 105 ? -12.945 -0.413 20.152 1.00 85.12 105 ALA A C 1
ATOM 863 O O . ALA A 1 105 ? -14.090 -0.525 20.576 1.00 85.12 105 ALA A O 1
ATOM 864 N N . LEU A 1 106 ? -12.339 0.777 20.090 1.00 85.12 106 LEU A N 1
ATOM 865 C CA . LEU A 1 106 ? -12.969 2.020 20.559 1.00 85.12 106 LEU A CA 1
ATOM 866 C C . LEU A 1 106 ? -14.225 2.382 19.766 1.00 85.12 106 LEU A C 1
ATOM 868 O O . LEU A 1 106 ? -15.194 2.873 20.348 1.00 85.12 106 LEU A O 1
ATOM 872 N N . LYS A 1 107 ? -14.211 2.128 18.452 1.00 85.06 107 LYS A N 1
ATOM 873 C CA . LYS A 1 107 ? -15.377 2.315 17.586 1.00 85.06 107 LYS A CA 1
ATOM 874 C C . LYS A 1 107 ? -16.528 1.404 18.015 1.00 85.06 107 LYS A C 1
ATOM 876 O O . LYS A 1 107 ? -17.658 1.873 18.097 1.00 85.06 107 LYS A O 1
ATOM 881 N N . LEU A 1 108 ? -16.244 0.132 18.311 1.00 85.25 108 LEU A N 1
ATOM 882 C CA . LEU A 1 108 ? -17.248 -0.812 18.815 1.00 85.25 108 LEU A CA 1
ATOM 883 C C . LEU A 1 108 ? -17.786 -0.401 20.194 1.00 85.25 108 LEU A C 1
ATOM 885 O O . LEU A 1 108 ? -18.973 -0.561 20.447 1.00 85.25 108 LEU A O 1
ATOM 889 N N . SER A 1 109 ? -16.948 0.196 21.043 1.00 84.81 109 SER A N 1
ATOM 890 C CA . SER A 1 109 ? -17.345 0.732 22.354 1.00 84.81 109 SER A CA 1
ATOM 891 C C . SER A 1 109 ? -18.028 2.111 22.297 1.00 84.81 109 SER A C 1
ATOM 893 O O . SER A 1 109 ? -18.279 2.706 23.343 1.00 84.81 109 SER A O 1
ATOM 895 N N . GLY A 1 110 ? -18.287 2.671 21.107 1.00 83.00 110 GLY A N 1
ATOM 896 C CA . GLY A 1 110 ? -19.006 3.943 20.931 1.00 83.00 110 GLY A CA 1
ATOM 897 C C . GLY A 1 110 ? -18.247 5.211 21.355 1.00 83.00 110 GLY A C 1
ATOM 898 O O . GLY A 1 110 ? -18.824 6.299 21.380 1.00 83.00 110 GLY A O 1
ATOM 899 N N . ARG A 1 111 ? -16.949 5.122 21.680 1.00 83.94 111 ARG A N 1
ATOM 900 C CA . ARG A 1 111 ? -16.156 6.266 22.169 1.00 83.94 111 ARG A CA 1
ATOM 901 C C . ARG A 1 111 ? -15.609 7.102 21.018 1.00 83.94 111 ARG A C 1
ATOM 903 O O . ARG A 1 111 ? -14.782 6.614 20.255 1.00 83.94 111 ARG A O 1
ATOM 910 N N . LYS A 1 112 ? -15.958 8.393 20.948 1.00 85.19 112 LYS A N 1
ATOM 911 C CA . LYS A 1 112 ? -15.535 9.327 19.876 1.00 85.19 112 LYS A CA 1
ATOM 912 C C . LYS A 1 112 ? -14.011 9.481 19.706 1.00 85.19 112 LYS A C 1
ATOM 914 O O . LYS A 1 112 ? -13.570 9.871 18.629 1.00 85.19 112 LYS A O 1
ATOM 919 N N . SER A 1 113 ? -13.203 9.108 20.705 1.00 84.19 113 SER A N 1
ATOM 920 C CA . SER A 1 113 ? -11.730 9.095 20.631 1.00 84.19 113 SER A CA 1
ATOM 921 C C . SER A 1 113 ? -11.169 8.216 19.502 1.00 84.19 113 SER A C 1
ATOM 923 O O . SER A 1 113 ? -10.011 8.383 19.121 1.00 84.19 113 SER A O 1
ATOM 925 N N . TRP A 1 114 ? -11.978 7.316 18.922 1.00 85.25 114 TRP A N 1
ATOM 926 C CA . TRP A 1 114 ? -11.591 6.530 17.746 1.00 85.25 114 TRP A CA 1
ATOM 927 C C . TRP A 1 114 ? -11.224 7.406 16.535 1.00 85.25 114 TRP A C 1
ATOM 929 O O . TRP A 1 114 ? -10.364 7.007 15.753 1.00 85.25 114 TRP A O 1
ATOM 939 N N . LEU A 1 115 ? -11.815 8.604 16.399 1.00 84.69 115 LEU A N 1
ATOM 940 C CA . LEU A 1 115 ? -11.532 9.526 15.291 1.00 84.69 115 LEU A CA 1
ATOM 941 C C . LEU A 1 115 ? -10.100 10.069 15.333 1.00 84.69 115 LEU A C 1
ATOM 943 O O . LEU A 1 115 ? -9.450 10.145 14.295 1.00 84.69 115 LEU A O 1
ATOM 947 N N . LEU A 1 116 ? -9.581 10.394 16.520 1.00 87.38 116 LEU A N 1
ATOM 948 C CA . LEU A 1 116 ? -8.205 10.884 16.667 1.00 87.38 116 LEU A CA 1
ATOM 949 C C . LEU A 1 116 ? -7.196 9.810 16.253 1.00 87.38 116 LEU A C 1
ATOM 951 O O . LEU A 1 116 ? -6.295 10.068 15.457 1.00 87.38 116 LE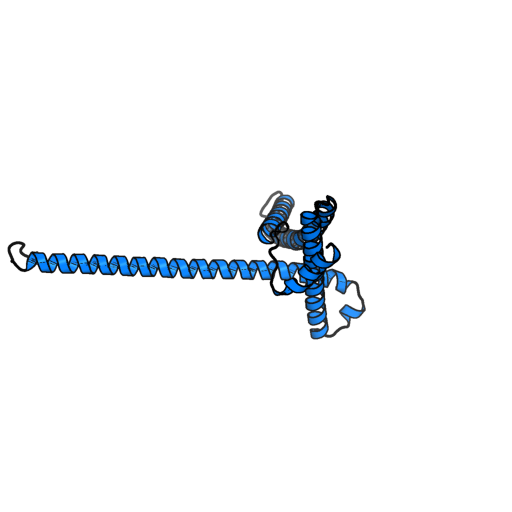U A O 1
ATOM 955 N N . LEU A 1 117 ? -7.395 8.580 16.730 1.00 86.19 117 LEU A N 1
ATOM 956 C CA . LEU A 1 117 ? -6.557 7.446 16.340 1.00 86.19 117 LEU A CA 1
ATOM 957 C C . LEU A 1 117 ? -6.699 7.113 14.857 1.00 86.19 117 LEU A C 1
ATOM 959 O O . LEU A 1 117 ? -5.721 6.716 14.228 1.00 86.19 117 LEU A O 1
ATOM 963 N N . TRP A 1 118 ? -7.889 7.301 14.286 1.00 87.12 118 TRP A N 1
ATOM 964 C CA . TRP A 1 118 ? -8.106 7.141 12.856 1.00 87.12 118 TRP A CA 1
ATOM 965 C C . TRP A 1 118 ? -7.300 8.154 12.039 1.00 87.12 118 TRP A C 1
ATOM 967 O O . TRP A 1 118 ? -6.648 7.743 11.081 1.00 87.12 118 TRP A O 1
ATOM 977 N N . ILE A 1 119 ? -7.282 9.434 12.428 1.00 88.50 119 ILE A N 1
ATOM 978 C CA . ILE A 1 119 ? -6.482 10.467 11.750 1.00 88.50 119 ILE A CA 1
ATOM 979 C C . ILE A 1 119 ? -4.996 10.116 11.837 1.00 88.50 119 ILE A C 1
ATOM 981 O O . ILE A 1 119 ? -4.331 10.030 10.808 1.00 88.50 119 ILE A O 1
ATOM 985 N N . ILE A 1 120 ? -4.489 9.827 13.041 1.00 89.19 120 ILE A N 1
ATOM 986 C CA . ILE A 1 120 ? -3.071 9.494 13.258 1.00 89.19 120 ILE A CA 1
ATOM 987 C C . ILE A 1 120 ? -2.669 8.271 12.427 1.00 89.19 120 ILE A C 1
ATOM 989 O O . ILE A 1 120 ? -1.678 8.306 11.700 1.00 89.19 120 ILE A O 1
ATOM 993 N N . ASN A 1 121 ? -3.457 7.196 12.484 1.00 88.00 121 ASN A N 1
ATOM 994 C CA . ASN A 1 121 ? -3.158 5.966 11.758 1.00 88.00 121 ASN A CA 1
ATOM 995 C C . ASN A 1 121 ? -3.267 6.145 10.233 1.00 88.00 121 ASN A C 1
ATOM 997 O O . ASN A 1 121 ? -2.471 5.583 9.482 1.00 88.00 121 ASN A O 1
ATOM 1001 N N . SER A 1 122 ? -4.226 6.952 9.767 1.00 86.12 122 SER A N 1
ATOM 1002 C CA . SER A 1 122 ? -4.364 7.285 8.345 1.00 86.12 122 SER A CA 1
ATOM 1003 C C . SER A 1 122 ? -3.161 8.084 7.853 1.00 86.12 122 SER A C 1
ATOM 1005 O O . SER A 1 122 ? -2.605 7.740 6.814 1.00 86.12 122 SER A O 1
ATOM 1007 N N . CYS A 1 123 ? -2.702 9.077 8.617 1.00 86.81 123 CYS A N 1
ATOM 1008 C CA . CYS A 1 123 ? -1.490 9.830 8.305 1.00 86.81 123 CYS A CA 1
ATOM 1009 C C . CYS A 1 123 ? -0.258 8.916 8.249 1.00 86.81 123 CYS A C 1
ATOM 1011 O O . CYS A 1 123 ? 0.488 8.969 7.277 1.00 86.81 123 CYS A O 1
ATOM 1013 N N . LEU A 1 124 ? -0.076 8.026 9.231 1.00 86.00 124 LEU A N 1
ATOM 1014 C CA . LEU A 1 124 ? 1.076 7.116 9.281 1.00 86.00 124 LEU A CA 1
ATOM 1015 C C . LEU A 1 124 ? 1.125 6.123 8.113 1.00 86.00 124 LEU A C 1
ATOM 1017 O O . LEU A 1 124 ? 2.208 5.834 7.615 1.00 86.00 124 LEU A O 1
ATOM 1021 N N . ILE A 1 125 ? -0.022 5.604 7.666 1.00 86.88 125 ILE A N 1
ATOM 1022 C CA . ILE A 1 125 ? -0.080 4.689 6.516 1.00 86.88 125 ILE A CA 1
ATOM 1023 C C . ILE A 1 125 ? 0.022 5.436 5.184 1.00 86.88 125 ILE A C 1
ATOM 1025 O O . ILE A 1 125 ? 0.624 4.916 4.249 1.00 86.88 125 ILE A O 1
ATOM 1029 N N . CYS A 1 126 ? -0.609 6.606 5.061 1.00 86.56 126 CYS A N 1
ATOM 1030 C CA . CYS A 1 126 ? -0.818 7.245 3.761 1.00 86.56 126 CYS A CA 1
ATOM 1031 C C . CYS A 1 126 ? 0.261 8.275 3.407 1.00 86.56 126 CYS A C 1
ATOM 1033 O O . CYS A 1 126 ? 0.568 8.415 2.226 1.00 86.56 126 CYS A O 1
ATOM 1035 N N . LEU A 1 127 ? 0.858 8.973 4.383 1.00 85.88 127 LEU A N 1
ATOM 1036 C CA . LEU A 1 127 ? 1.904 9.969 4.110 1.00 85.88 127 LEU A CA 1
ATOM 1037 C C . LEU A 1 127 ? 3.155 9.353 3.466 1.00 85.88 127 LEU A C 1
ATOM 1039 O O . LEU A 1 127 ? 3.598 9.879 2.447 1.00 85.88 127 LEU A O 1
ATOM 1043 N N . PRO A 1 128 ? 3.721 8.243 3.981 1.00 86.19 128 PRO A N 1
ATOM 1044 C CA . PRO A 1 128 ? 4.944 7.681 3.415 1.00 86.19 128 PRO A CA 1
ATOM 1045 C C . PRO A 1 128 ? 4.834 7.278 1.933 1.00 86.19 128 PRO A C 1
ATOM 1047 O O . PRO A 1 128 ? 5.692 7.694 1.153 1.00 86.19 128 PRO A O 1
ATOM 1050 N N . PRO A 1 129 ? 3.799 6.532 1.488 1.00 85.75 129 PRO A N 1
ATOM 1051 C CA . PRO A 1 129 ? 3.642 6.226 0.070 1.00 85.75 129 PRO A CA 1
ATOM 1052 C C . PRO A 1 129 ? 3.318 7.467 -0.772 1.00 85.75 129 PRO A C 1
ATOM 1054 O O . PRO A 1 129 ? 3.773 7.545 -1.910 1.00 85.75 129 PRO A O 1
ATOM 1057 N N . ALA A 1 130 ? 2.589 8.448 -0.227 1.00 86.88 130 ALA A N 1
ATOM 1058 C CA . ALA A 1 130 ? 2.272 9.682 -0.944 1.00 86.88 130 ALA A CA 1
ATOM 1059 C C . ALA A 1 130 ? 3.517 10.517 -1.253 1.00 86.88 130 ALA A C 1
ATOM 1061 O O . ALA A 1 130 ? 3.677 10.987 -2.377 1.00 86.88 130 ALA A O 1
ATOM 1062 N N . ILE A 1 131 ? 4.422 10.646 -0.279 1.00 85.31 131 ILE A N 1
ATOM 1063 C CA . ILE A 1 131 ? 5.708 11.333 -0.455 1.00 85.31 131 ILE A CA 1
ATOM 1064 C C . ILE A 1 131 ? 6.575 10.582 -1.470 1.00 85.31 131 ILE A C 1
ATOM 1066 O O . ILE A 1 131 ? 7.202 11.202 -2.323 1.00 85.31 131 ILE A O 1
ATOM 1070 N N . LEU A 1 132 ? 6.584 9.248 -1.422 1.00 86.00 132 LEU A N 1
ATOM 1071 C CA . LEU A 1 132 ? 7.342 8.428 -2.367 1.00 86.00 132 LEU A CA 1
ATOM 1072 C C . LEU A 1 132 ? 6.868 8.675 -3.812 1.00 86.00 132 LEU A C 1
ATOM 1074 O O . LEU A 1 132 ? 7.685 8.934 -4.693 1.00 86.00 132 LEU A O 1
ATOM 1078 N N . VAL A 1 133 ? 5.553 8.666 -4.050 1.00 85.50 133 VAL A N 1
ATOM 1079 C CA . VAL A 1 133 ? 4.980 8.948 -5.379 1.00 85.50 133 VAL A CA 1
ATOM 1080 C C . VAL A 1 133 ? 5.247 10.383 -5.809 1.00 85.50 133 VAL A C 1
ATOM 1082 O O . VAL A 1 133 ? 5.628 10.590 -6.957 1.00 85.50 133 VAL A O 1
ATOM 1085 N N . TYR A 1 134 ? 5.107 11.350 -4.899 1.00 86.50 134 TYR A N 1
ATOM 1086 C CA . TYR A 1 134 ? 5.443 12.747 -5.167 1.00 86.50 134 TYR A CA 1
ATOM 1087 C C . TYR A 1 134 ? 6.878 12.875 -5.696 1.00 86.50 134 TYR A C 1
ATOM 1089 O O . TYR A 1 134 ? 7.074 13.413 -6.780 1.00 86.50 134 TYR A O 1
ATOM 1097 N N . LEU A 1 135 ? 7.860 12.291 -5.000 1.00 85.00 135 LEU A N 1
ATOM 1098 C CA . LEU A 1 135 ? 9.273 12.359 -5.388 1.00 85.00 135 LEU A CA 1
ATOM 1099 C C . LEU A 1 135 ? 9.569 11.645 -6.713 1.00 85.00 135 LEU A C 1
ATOM 1101 O O . LEU A 1 135 ? 10.402 12.107 -7.490 1.00 85.00 135 LEU A O 1
ATOM 1105 N N . ILE A 1 136 ? 8.920 10.508 -6.986 1.00 85.81 136 ILE A N 1
ATOM 1106 C CA . ILE A 1 136 ? 9.091 9.808 -8.268 1.00 85.81 136 ILE A CA 1
ATOM 1107 C C . ILE A 1 136 ? 8.556 10.671 -9.411 1.00 85.81 136 ILE A C 1
ATOM 1109 O O . ILE A 1 136 ? 9.244 10.864 -10.411 1.00 85.81 136 ILE A O 1
ATOM 1113 N N . VAL A 1 137 ? 7.334 11.185 -9.269 1.00 83.81 137 VAL A N 1
ATOM 1114 C CA . VAL A 1 137 ? 6.667 11.957 -10.322 1.00 83.81 137 VAL A CA 1
ATOM 1115 C C . VAL A 1 137 ? 7.375 13.289 -10.550 1.00 83.81 137 VAL A C 1
ATOM 1117 O O . VAL A 1 137 ? 7.595 13.659 -11.699 1.00 83.81 137 VAL A O 1
ATOM 1120 N N . GLU A 1 138 ? 7.818 13.955 -9.486 1.00 84.62 138 GLU A N 1
ATOM 1121 C CA . GLU A 1 138 ? 8.582 15.198 -9.569 1.00 84.62 138 GLU A CA 1
ATOM 1122 C C . GLU A 1 138 ? 9.891 14.995 -10.344 1.00 84.62 138 GLU A C 1
ATOM 1124 O O . GLU A 1 138 ? 10.156 15.718 -11.303 1.00 84.62 138 GLU A O 1
ATOM 1129 N N . ASN A 1 139 ? 10.661 13.949 -10.022 1.00 82.94 139 ASN A N 1
ATOM 1130 C CA . ASN A 1 139 ? 11.895 13.635 -10.749 1.00 82.94 139 ASN A CA 1
ATOM 1131 C C . ASN A 1 139 ? 11.644 13.316 -12.232 1.00 82.94 139 ASN A C 1
ATOM 1133 O O . ASN A 1 139 ? 12.415 13.740 -13.094 1.00 82.94 139 ASN A O 1
ATOM 1137 N N . LEU A 1 140 ? 10.560 12.603 -12.551 1.00 83.75 140 LEU A N 1
ATOM 1138 C CA . LEU A 1 140 ? 10.205 12.273 -13.934 1.00 83.75 140 LEU A CA 1
ATOM 1139 C C . LEU A 1 140 ? 9.763 13.510 -14.733 1.00 83.75 140 LEU A C 1
ATOM 1141 O O . LEU A 1 140 ? 10.172 13.681 -15.883 1.00 83.75 140 LEU A O 1
ATOM 1145 N N . LEU A 1 141 ? 8.951 14.388 -14.139 1.00 80.44 141 LEU A N 1
ATOM 1146 C CA . LEU A 1 141 ? 8.421 15.582 -14.807 1.00 80.44 141 LEU A CA 1
ATOM 1147 C C . LEU A 1 141 ? 9.478 16.679 -14.972 1.00 80.44 141 LEU A C 1
ATOM 1149 O O . LEU A 1 141 ? 9.540 17.314 -16.026 1.00 80.44 141 LEU A O 1
ATOM 1153 N N . ILE A 1 142 ? 10.353 16.868 -13.978 1.00 75.44 142 ILE A N 1
ATOM 1154 C CA . ILE A 1 142 ? 11.488 17.796 -14.084 1.00 75.44 142 ILE A CA 1
ATOM 1155 C C . ILE A 1 142 ? 12.460 17.315 -15.166 1.00 75.44 142 ILE A C 1
ATOM 1157 O O . ILE A 1 142 ? 12.898 18.109 -15.999 1.00 75.44 142 ILE A O 1
ATOM 1161 N N . SER A 1 143 ? 12.757 16.011 -15.208 1.00 71.94 143 SER A N 1
ATOM 1162 C CA . SER A 1 143 ? 13.685 15.452 -16.197 1.00 71.94 143 SER A CA 1
ATOM 1163 C C . SER A 1 143 ? 13.166 15.545 -17.633 1.00 71.94 143 SER A C 1
ATOM 1165 O O . SER A 1 143 ? 13.971 15.598 -18.561 1.00 71.94 143 SER A O 1
ATOM 1167 N N . THR A 1 144 ? 11.849 15.546 -17.836 1.00 71.69 144 THR A N 1
ATOM 1168 C CA . THR A 1 144 ? 11.238 15.572 -19.173 1.00 71.69 144 THR A CA 1
ATOM 1169 C C . THR A 1 144 ? 10.903 16.979 -19.667 1.00 71.69 144 THR A C 1
ATOM 1171 O O . THR A 1 144 ? 10.513 17.117 -20.823 1.00 71.69 144 THR A O 1
ATOM 1174 N N . LYS A 1 145 ? 11.060 18.024 -18.830 1.00 67.62 145 LYS A N 1
ATOM 1175 C CA . LYS A 1 145 ? 10.649 19.420 -19.113 1.00 67.62 145 LYS A CA 1
ATOM 1176 C C . LYS A 1 145 ? 9.249 19.522 -19.746 1.00 67.62 145 LYS A C 1
ATOM 1178 O O . LYS A 1 145 ? 8.977 20.432 -20.522 1.00 67.62 145 LYS A O 1
ATOM 1183 N N . ALA A 1 146 ? 8.375 18.560 -19.457 1.00 62.06 146 ALA A N 1
ATOM 1184 C CA . ALA A 1 146 ? 7.194 18.305 -20.274 1.00 62.06 146 ALA A CA 1
ATOM 1185 C C . ALA A 1 146 ? 5.990 19.191 -19.915 1.00 62.06 146 ALA A C 1
ATOM 1187 O O . ALA A 1 146 ? 4.986 19.163 -20.620 1.00 62.06 146 ALA A O 1
ATOM 1188 N N . THR A 1 147 ? 6.049 19.941 -18.810 1.00 65.56 147 THR A N 1
ATOM 1189 C CA . THR A 1 147 ? 4.876 20.634 -18.255 1.00 65.56 147 THR A CA 1
ATOM 1190 C C . THR A 1 147 ? 5.223 21.979 -17.626 1.00 65.56 147 THR A C 1
ATOM 1192 O O . THR A 1 147 ? 6.182 22.055 -16.860 1.00 65.56 147 THR A O 1
ATOM 1195 N N . ASP A 1 148 ? 4.361 22.978 -17.840 1.00 70.31 148 ASP A N 1
ATOM 1196 C CA . ASP A 1 148 ? 4.476 24.340 -17.286 1.00 70.31 148 ASP A CA 1
ATOM 1197 C C . ASP A 1 148 ? 4.355 24.408 -15.752 1.00 70.31 148 ASP A C 1
ATOM 1199 O O . ASP A 1 148 ? 4.796 25.373 -15.132 1.00 70.31 148 ASP A O 1
ATOM 1203 N N . ASN A 1 149 ? 3.777 23.384 -15.107 1.00 76.19 149 ASN A N 1
ATOM 1204 C CA . ASN A 1 149 ? 3.690 23.301 -13.646 1.00 76.19 149 ASN A CA 1
ATOM 1205 C C . ASN A 1 149 ? 3.889 21.860 -13.126 1.00 76.19 149 ASN A C 1
ATOM 1207 O O . ASN A 1 149 ? 2.917 21.173 -12.791 1.00 76.19 149 ASN A O 1
ATOM 1211 N N . PRO A 1 150 ? 5.141 21.377 -13.046 1.00 73.62 150 PRO A N 1
ATOM 1212 C CA . PRO A 1 150 ? 5.446 20.009 -12.617 1.00 73.62 150 PRO A CA 1
ATOM 1213 C C . PRO A 1 150 ? 5.084 19.745 -11.143 1.00 73.62 150 PRO A C 1
ATOM 1215 O O . PRO A 1 150 ? 4.773 18.609 -10.771 1.00 73.62 150 PRO A O 1
ATOM 1218 N N . GLY A 1 151 ? 5.054 20.786 -10.302 1.00 76.75 151 GLY A N 1
ATOM 1219 C CA . GLY A 1 151 ? 4.709 20.668 -8.882 1.00 76.75 151 GLY A CA 1
ATOM 1220 C C . GLY A 1 151 ? 3.243 20.289 -8.650 1.00 76.75 151 GLY A C 1
ATOM 1221 O O . GLY A 1 151 ? 2.951 19.402 -7.846 1.00 76.75 151 GLY A O 1
ATOM 1222 N N . ALA A 1 152 ? 2.312 20.891 -9.399 1.00 81.25 152 ALA A N 1
ATOM 1223 C CA . ALA A 1 152 ? 0.879 20.608 -9.265 1.00 81.25 152 ALA A CA 1
ATOM 1224 C C . ALA A 1 152 ? 0.522 19.154 -9.636 1.00 81.25 152 ALA A C 1
ATOM 1226 O O . ALA A 1 152 ? -0.283 18.508 -8.955 1.00 81.25 152 ALA A O 1
ATOM 1227 N N . TRP A 1 153 ? 1.155 18.614 -10.681 1.00 79.81 153 TRP A N 1
ATOM 1228 C CA . TRP A 1 153 ? 0.975 17.221 -11.102 1.00 79.81 153 TRP A CA 1
ATOM 1229 C C . TRP A 1 153 ? 1.554 16.231 -10.091 1.00 79.81 153 TRP A C 1
ATOM 1231 O O . TRP A 1 153 ? 0.897 15.245 -9.749 1.00 79.81 153 TRP A O 1
ATOM 1241 N N . SER A 1 154 ? 2.737 16.528 -9.552 1.00 82.25 154 SER A N 1
ATOM 1242 C CA . SER A 1 154 ? 3.388 15.704 -8.527 1.00 82.25 154 SER A CA 1
ATOM 1243 C C . SER A 1 154 ? 2.569 15.661 -7.236 1.00 82.25 154 SER A C 1
ATOM 1245 O O . SER A 1 154 ? 2.347 14.589 -6.668 1.00 82.25 154 SER A O 1
ATOM 1247 N N . PHE A 1 155 ? 2.028 16.808 -6.810 1.00 84.38 155 PHE A N 1
ATOM 1248 C CA . PHE A 1 155 ? 1.130 16.891 -5.658 1.00 84.38 155 PHE A CA 1
ATOM 1249 C C . PHE A 1 155 ? -0.151 16.074 -5.871 1.00 84.38 155 PHE A C 1
ATOM 1251 O O . PHE A 1 155 ? -0.529 15.267 -5.019 1.00 84.38 155 PHE A O 1
ATOM 1258 N N . SER A 1 156 ? -0.781 16.222 -7.038 1.00 84.75 156 SER A N 1
ATOM 1259 C CA . SER A 1 156 ? -2.003 15.489 -7.391 1.00 84.75 156 SER A CA 1
ATOM 1260 C C . SER A 1 156 ? -1.777 13.973 -7.407 1.00 84.75 156 SER A C 1
ATOM 1262 O O . SER A 1 156 ? -2.596 13.219 -6.878 1.00 84.75 156 SER A O 1
ATOM 1264 N N . ALA A 1 157 ? -0.640 13.516 -7.943 1.00 84.38 157 ALA A N 1
ATOM 1265 C CA . ALA A 1 157 ? -0.257 12.105 -7.930 1.00 84.38 157 ALA A CA 1
ATOM 1266 C C . ALA A 1 157 ? -0.039 11.575 -6.501 1.00 84.38 157 ALA A C 1
ATOM 1268 O O . ALA A 1 157 ? -0.508 10.483 -6.164 1.00 84.38 157 ALA A O 1
ATOM 1269 N N . GLY A 1 158 ? 0.601 12.369 -5.636 1.00 82.62 158 GLY A N 1
ATOM 1270 C CA . GLY A 1 158 ? 0.752 12.063 -4.213 1.00 82.62 158 GLY A CA 1
ATOM 1271 C C . GLY A 1 158 ? -0.598 11.882 -3.511 1.00 82.62 158 GLY A C 1
ATOM 1272 O O . GLY A 1 158 ? -0.834 10.843 -2.889 1.00 82.62 158 GLY A O 1
ATOM 1273 N N . VAL A 1 159 ? -1.528 12.828 -3.676 1.00 87.00 159 VAL A N 1
ATOM 1274 C CA . VAL A 1 159 ? -2.881 12.762 -3.086 1.00 87.00 159 VAL A CA 1
ATOM 1275 C C . VAL A 1 159 ? -3.669 11.559 -3.606 1.00 87.00 159 VAL A C 1
ATOM 1277 O O . VAL A 1 159 ? -4.282 10.830 -2.821 1.00 87.00 159 VAL A O 1
ATOM 1280 N N . LEU A 1 160 ? -3.621 11.299 -4.915 1.00 87.81 160 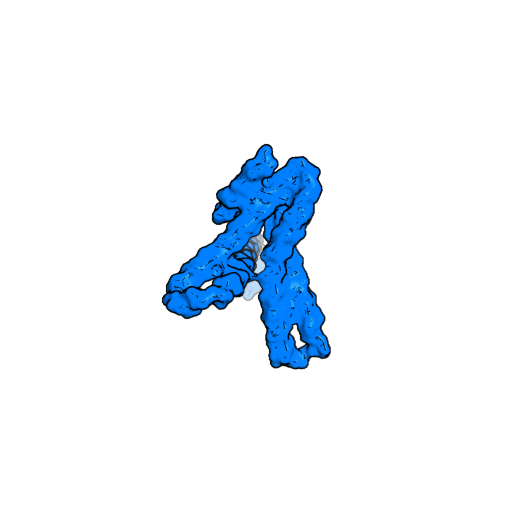LEU A N 1
ATOM 1281 C CA . LEU A 1 160 ? -4.309 10.156 -5.512 1.00 87.81 160 LEU A CA 1
ATOM 1282 C C . LEU A 1 160 ? -3.771 8.832 -4.955 1.00 87.81 160 LEU A C 1
ATOM 1284 O O . LEU A 1 160 ? -4.548 7.935 -4.619 1.00 87.81 160 LEU A O 1
ATOM 1288 N N . SER A 1 161 ? -2.451 8.719 -4.791 1.00 85.50 161 SER A N 1
ATOM 1289 C CA . SER A 1 161 ? -1.835 7.525 -4.210 1.00 85.50 161 SER A CA 1
ATOM 1290 C C . SER A 1 161 ? -2.246 7.309 -2.748 1.00 85.50 161 SER A C 1
ATOM 1292 O O . SER A 1 161 ? -2.597 6.186 -2.379 1.00 85.50 161 SER A O 1
ATOM 1294 N N . ALA A 1 162 ? -2.317 8.375 -1.940 1.00 84.62 162 ALA A N 1
ATOM 1295 C CA . ALA A 1 162 ? -2.809 8.318 -0.564 1.00 84.62 162 ALA A CA 1
ATOM 1296 C C . ALA A 1 162 ? -4.251 7.794 -0.508 1.00 84.62 162 ALA A C 1
ATOM 1298 O O . ALA A 1 162 ? -4.571 6.912 0.293 1.00 84.62 162 ALA A O 1
ATOM 1299 N N . PHE A 1 163 ? -5.113 8.286 -1.402 1.00 86.25 163 PHE A N 1
ATOM 1300 C CA . PHE A 1 163 ? -6.506 7.861 -1.489 1.00 86.25 163 PHE A CA 1
ATOM 1301 C C . PHE A 1 163 ? -6.645 6.382 -1.886 1.00 86.25 163 PHE A C 1
ATOM 1303 O O . PHE A 1 163 ? -7.423 5.637 -1.281 1.00 86.25 163 PHE A O 1
ATOM 1310 N N . ILE A 1 164 ? -5.851 5.919 -2.859 1.00 85.56 164 ILE A N 1
ATOM 1311 C CA . ILE A 1 164 ? -5.820 4.508 -3.275 1.00 85.56 164 ILE A CA 1
ATOM 1312 C C . ILE A 1 164 ? -5.378 3.615 -2.111 1.00 85.56 164 ILE A C 1
ATOM 1314 O O . ILE A 1 164 ? -6.019 2.594 -1.835 1.00 85.56 164 ILE A O 1
ATOM 1318 N N . VAL A 1 165 ? -4.312 4.002 -1.404 1.00 84.69 165 VAL A N 1
ATOM 1319 C CA . VAL A 1 165 ? -3.804 3.257 -0.246 1.00 84.69 165 VAL A CA 1
ATOM 1320 C C . VAL A 1 165 ? -4.859 3.179 0.855 1.00 84.69 165 VAL A C 1
ATOM 1322 O O . VAL A 1 165 ? -5.137 2.086 1.356 1.00 84.69 165 VAL A O 1
ATOM 1325 N N . TYR A 1 166 ? -5.502 4.303 1.176 1.00 84.06 166 TYR A N 1
ATOM 1326 C CA . TYR A 1 166 ? -6.579 4.372 2.160 1.00 84.06 166 TYR A CA 1
ATOM 1327 C C . TYR A 1 166 ? -7.729 3.410 1.821 1.00 84.06 166 TYR A C 1
ATOM 1329 O O . TYR A 1 166 ? -8.141 2.598 2.658 1.00 84.06 166 TYR A O 1
ATOM 1337 N N . SER A 1 167 ? -8.206 3.458 0.572 1.00 81.12 167 SER A N 1
ATOM 1338 C CA . SER A 1 167 ? -9.292 2.611 0.069 1.00 81.12 167 SER A CA 1
ATOM 1339 C C . SER A 1 167 ? -8.950 1.120 0.173 1.00 81.12 167 SER A C 1
ATOM 1341 O O . SER A 1 167 ? -9.742 0.321 0.680 1.00 81.12 167 SER A O 1
ATOM 1343 N N . LYS A 1 168 ? -7.733 0.730 -0.228 1.00 82.44 168 LYS A N 1
ATOM 1344 C CA . LYS A 1 168 ? -7.294 -0.675 -0.219 1.00 82.44 168 LYS A CA 1
ATOM 1345 C C . LYS A 1 168 ? -7.030 -1.221 1.180 1.00 82.44 168 LYS A C 1
ATOM 1347 O O . LYS A 1 168 ? -7.370 -2.373 1.450 1.00 82.44 168 LYS A O 1
ATOM 1352 N N . MET A 1 169 ? -6.454 -0.417 2.072 1.00 76.38 169 MET A N 1
ATOM 1353 C CA . MET A 1 169 ? -6.149 -0.833 3.446 1.00 76.38 169 MET A CA 1
ATOM 1354 C C . MET A 1 169 ? -7.400 -0.956 4.321 1.00 76.38 169 MET A C 1
ATOM 1356 O O . MET A 1 169 ? -7.342 -1.582 5.389 1.00 76.38 169 MET A O 1
ATOM 1360 N N . GLY A 1 170 ? -8.530 -0.387 3.875 1.00 73.38 170 GLY A N 1
ATOM 1361 C CA . GLY A 1 170 ? -9.825 -0.515 4.533 1.00 73.38 170 GLY A CA 1
ATOM 1362 C C . GLY A 1 170 ? -9.705 -0.194 6.016 1.00 73.38 170 GLY A C 1
ATOM 1363 O O . GLY A 1 170 ? -10.012 -1.040 6.860 1.00 73.38 170 GLY A O 1
ATOM 1364 N N . LEU A 1 171 ? -9.160 0.984 6.339 1.00 68.81 171 LEU A N 1
ATOM 1365 C CA . LEU A 1 171 ? -8.800 1.354 7.711 1.00 68.81 171 LEU A CA 1
ATOM 1366 C C . LEU A 1 171 ? -9.990 1.235 8.664 1.00 68.81 171 LEU A C 1
ATOM 1368 O O . LEU A 1 171 ? -9.838 0.751 9.777 1.00 68.81 171 LEU A O 1
ATOM 1372 N N . ASN A 1 172 ? -11.189 1.547 8.179 1.00 66.00 172 ASN A N 1
ATOM 1373 C CA . ASN A 1 172 ? -12.426 1.474 8.948 1.00 66.00 172 ASN A CA 1
ATOM 1374 C C . ASN A 1 172 ? -13.006 0.045 9.104 1.00 66.00 172 ASN A C 1
ATOM 1376 O O . ASN A 1 172 ? -14.043 -0.139 9.741 1.00 66.00 172 ASN A O 1
ATOM 1380 N N . THR A 1 173 ? -12.373 -0.964 8.495 1.00 73.00 173 THR A N 1
ATOM 1381 C CA . THR A 1 173 ? -12.809 -2.372 8.494 1.00 73.00 173 THR A CA 1
ATOM 1382 C C . THR A 1 173 ? -11.838 -3.240 9.301 1.00 73.00 173 THR A C 1
ATOM 1384 O O . THR A 1 173 ? -10.628 -3.016 9.289 1.00 73.00 173 THR A O 1
ATOM 1387 N N . SER A 1 174 ? -12.341 -4.304 9.932 1.00 69.12 174 SER A N 1
ATOM 1388 C CA . SER A 1 174 ? -11.563 -5.296 10.699 1.00 69.12 174 SER A CA 1
ATOM 1389 C C . SER A 1 174 ? -10.608 -6.167 9.863 1.00 69.12 174 SER A C 1
ATOM 1391 O O . SER A 1 174 ? -9.978 -7.082 10.392 1.00 69.12 174 SER A O 1
ATOM 1393 N N . ARG A 1 175 ? -10.463 -5.899 8.559 1.00 72.75 175 ARG A N 1
ATOM 1394 C CA . ARG A 1 175 ? -9.552 -6.639 7.678 1.00 72.75 175 ARG A CA 1
ATOM 1395 C C . ARG A 1 175 ? -8.102 -6.362 8.072 1.00 72.75 175 ARG A C 1
ATOM 1397 O O . ARG A 1 175 ? -7.637 -5.222 7.997 1.00 72.75 175 ARG A O 1
ATOM 1404 N N . THR A 1 176 ? -7.385 -7.413 8.455 1.00 73.44 176 THR A N 1
ATOM 1405 C CA . THR A 1 176 ? -5.952 -7.376 8.763 1.00 73.44 176 THR A CA 1
ATOM 1406 C C . THR A 1 176 ? -5.216 -8.548 8.110 1.00 73.44 176 THR A C 1
ATOM 1408 O O . THR A 1 176 ? -5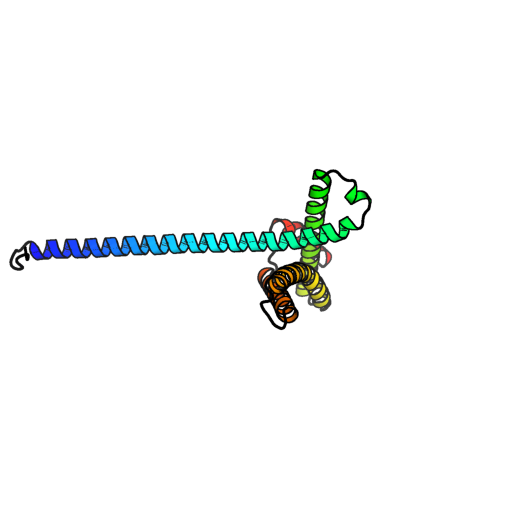.771 -9.647 8.027 1.00 73.44 176 THR A O 1
ATOM 1411 N N . PRO A 1 177 ? -3.975 -8.346 7.627 1.00 76.12 177 PRO A N 1
ATOM 1412 C CA . PRO A 1 177 ? -3.136 -9.440 7.151 1.00 76.12 177 PRO A CA 1
ATOM 1413 C C . PRO A 1 177 ? -2.848 -10.424 8.288 1.00 76.12 177 PRO A C 1
ATOM 1415 O O . PRO A 1 177 ? -2.641 -10.007 9.428 1.00 76.12 177 PRO A O 1
ATOM 1418 N N . LYS A 1 178 ? -2.759 -11.724 7.975 1.00 79.31 178 LYS A N 1
ATOM 1419 C CA . LYS A 1 178 ? -2.510 -12.779 8.978 1.00 79.31 178 LYS A CA 1
ATOM 1420 C C . LYS A 1 178 ? -1.242 -12.526 9.808 1.00 79.31 178 LYS A C 1
ATOM 1422 O O . LYS A 1 178 ? -1.259 -12.755 11.011 1.00 79.31 178 LYS A O 1
ATOM 1427 N N . ILE A 1 179 ? -0.192 -11.983 9.186 1.00 79.06 179 ILE A N 1
ATOM 1428 C CA . ILE A 1 179 ? 1.102 -11.684 9.827 1.00 79.06 179 ILE A CA 1
ATOM 1429 C C . ILE A 1 179 ? 0.953 -10.704 11.003 1.00 79.06 179 ILE A C 1
ATOM 1431 O O . ILE A 1 179 ? 1.612 -10.864 12.023 1.00 79.06 179 ILE A O 1
ATOM 1435 N N . PHE A 1 180 ? 0.046 -9.729 10.904 1.00 81.12 180 PHE A N 1
ATOM 1436 C CA . PHE A 1 180 ? -0.151 -8.695 11.930 1.00 81.12 180 PHE A CA 1
ATOM 1437 C C . PHE A 1 180 ? -1.383 -8.939 12.809 1.00 81.12 180 PHE A C 1
ATOM 1439 O O . PHE A 1 180 ? -1.732 -8.109 13.651 1.00 81.12 180 PHE A O 1
ATOM 1446 N N . HIS A 1 181 ? -2.054 -10.081 12.637 1.00 84.56 181 HIS A N 1
ATOM 1447 C CA . HIS A 1 181 ? -3.292 -10.386 13.346 1.00 84.56 181 HIS A CA 1
ATOM 1448 C C . HIS A 1 181 ? -3.093 -10.482 14.867 1.00 84.56 181 HIS A C 1
ATOM 1450 O O . HIS A 1 181 ? -3.956 -10.059 15.634 1.00 84.56 181 HIS A O 1
ATOM 1456 N N . TRP A 1 182 ? -1.944 -10.997 15.313 1.00 88.00 182 TRP A N 1
ATOM 1457 C CA . TRP A 1 182 ? -1.627 -11.141 16.736 1.00 88.00 182 TRP A CA 1
ATOM 1458 C C . TRP A 1 182 ? -1.545 -9.782 17.449 1.00 88.00 182 TRP A C 1
ATOM 1460 O O . TRP A 1 182 ? -2.192 -9.589 18.478 1.00 88.00 182 TRP A O 1
ATOM 1470 N N . ILE A 1 183 ? -0.843 -8.812 16.858 1.00 87.44 183 ILE A N 1
ATOM 1471 C CA . ILE A 1 183 ? -0.746 -7.439 17.371 1.00 87.44 183 ILE A CA 1
ATOM 1472 C C . ILE A 1 183 ? -2.087 -6.720 17.310 1.00 87.44 183 ILE A C 1
ATOM 1474 O O . ILE A 1 183 ? -2.476 -6.062 18.272 1.00 87.44 183 ILE A O 1
ATOM 1478 N N . PHE A 1 184 ? -2.823 -6.873 16.207 1.00 84.50 184 PHE A N 1
ATOM 1479 C CA . PHE A 1 184 ? -4.167 -6.313 16.089 1.00 84.50 184 PHE A CA 1
ATOM 1480 C C . PHE A 1 184 ? -5.068 -6.804 17.232 1.00 84.50 184 PHE A C 1
ATOM 1482 O O . PHE A 1 184 ? -5.741 -6.008 17.887 1.00 84.50 184 PHE A O 1
ATOM 1489 N N . ARG A 1 185 ? -5.020 -8.108 17.539 1.00 86.44 185 ARG A N 1
ATOM 1490 C CA . ARG A 1 185 ? -5.759 -8.704 18.657 1.00 86.44 185 ARG A CA 1
ATOM 1491 C C . ARG A 1 185 ? -5.310 -8.150 20.009 1.00 86.44 185 ARG A C 1
ATOM 1493 O O . ARG A 1 185 ? -6.163 -7.957 20.872 1.00 86.44 185 ARG A O 1
ATOM 1500 N N . MET A 1 186 ? -4.017 -7.885 20.203 1.00 85.81 186 MET A N 1
ATOM 1501 C CA . MET A 1 186 ? -3.540 -7.215 21.419 1.00 85.81 186 MET A CA 1
ATOM 1502 C C . MET A 1 186 ? -4.105 -5.803 21.551 1.00 85.81 186 MET A C 1
ATOM 1504 O O . MET A 1 186 ? -4.639 -5.472 22.605 1.00 85.81 186 MET A O 1
ATOM 1508 N N . GLY A 1 187 ? -4.078 -5.011 20.475 1.00 80.94 187 GLY A N 1
ATOM 1509 C CA . GLY A 1 187 ? -4.671 -3.671 20.458 1.00 80.94 187 GLY A CA 1
ATOM 1510 C C . GLY A 1 187 ? -6.162 -3.689 20.809 1.00 80.94 187 GLY A C 1
ATOM 1511 O O . GLY A 1 187 ? -6.623 -2.871 21.600 1.00 80.94 187 GLY A O 1
ATOM 1512 N N . CYS A 1 188 ? -6.915 -4.671 20.302 1.00 81.56 188 CYS A N 1
ATOM 1513 C CA . CYS A 1 188 ? -8.325 -4.826 20.662 1.00 81.56 188 CYS A CA 1
ATOM 1514 C C . CYS A 1 188 ? -8.551 -5.249 22.122 1.00 81.56 188 CYS A C 1
ATOM 1516 O O . CYS A 1 188 ? -9.570 -4.882 22.698 1.00 81.56 188 CYS A O 1
ATOM 1518 N N . ARG A 1 189 ? -7.643 -6.036 22.717 1.00 84.19 189 ARG A N 1
ATOM 1519 C CA . ARG A 1 189 ? -7.769 -6.509 24.107 1.00 84.19 189 ARG A CA 1
ATOM 1520 C C . ARG A 1 189 ? -7.574 -5.400 25.134 1.00 84.19 189 ARG A C 1
ATOM 1522 O O . ARG A 1 189 ? -8.222 -5.452 26.160 1.00 84.19 189 ARG A O 1
ATOM 1529 N N . ILE A 1 190 ? -6.711 -4.424 24.862 1.00 83.06 190 ILE A N 1
ATOM 1530 C CA . ILE A 1 190 ? -6.395 -3.340 25.812 1.00 83.06 190 ILE A CA 1
ATOM 1531 C C . ILE A 1 190 ? -7.596 -2.417 26.059 1.00 83.06 190 ILE A C 1
ATOM 1533 O O . ILE A 1 190 ? -7.715 -1.815 27.118 1.00 83.06 190 ILE A O 1
ATOM 1537 N N . VAL A 1 191 ? -8.468 -2.277 25.062 1.00 72.94 191 VAL A N 1
ATOM 1538 C CA . VAL A 1 191 ? -9.628 -1.376 25.110 1.00 72.94 191 VAL A CA 1
ATOM 1539 C C . VAL A 1 191 ? -10.885 -2.066 25.651 1.00 72.94 191 VAL A C 1
ATOM 1541 O O . VAL A 1 191 ? -11.834 -1.378 26.029 1.00 72.94 191 VAL A O 1
ATOM 1544 N N . ARG A 1 192 ? -10.909 -3.402 25.628 1.00 58.00 192 ARG A N 1
ATOM 1545 C CA . ARG A 1 192 ? -12.042 -4.213 26.075 1.00 58.00 192 ARG A CA 1
ATOM 1546 C C . ARG A 1 192 ? -12.064 -4.303 27.592 1.00 58.00 192 ARG A C 1
ATOM 1548 O O . ARG A 1 192 ? -13.182 -4.189 28.131 1.00 58.00 192 ARG A O 1
#

Sequence (192 aa):
MIPNPTRPDYYWENQYYLDEEKAEREAREKANKSTAKHTTQWLTLLLKLLFGAFLWTSGLLIAYFILKGSNSFVQLPIWQKVALLIGGAYLFNCVIFFLKGIMVALKLSGRKSWLLLWIINSCLICLPPAILVYLIVENLLISTKATDNPGAWSFSAGVLSAFIVYSKMGLNTSRTPKIFHWIFRMGCRIVR

Radius of gyration: 28.21 Å; chains: 1; bounding box: 61×64×82 Å

Foldseek 3Di:
DPDDPVDPCNVVVVVVVVVVVVVVVVVVVVVVVVVVVVVVVVVVVVVVVVVVVLLLVLLLVVLCVVLVPDPVLVPDDPVVNVVSSNVSSVVLVLVLLLLLLLLQLCVVVVHPCSVVSLVVSLCSRQVSSLVVQLVVQLVVCVVVVPDPCSNVVSNVRSVVSSVVRCVVVVSNDPDDDPVNVVSSVVSNVVSD